Protein AF-A0A2X4U149-F1 (afdb_monomer)

Structure (mmCIF, N/CA/C/O backbone):
data_AF-A0A2X4U149-F1
#
_entry.id   AF-A0A2X4U149-F1
#
loop_
_atom_site.group_PDB
_atom_site.id
_atom_site.type_symbol
_atom_site.label_atom_id
_atom_site.label_alt_id
_atom_site.label_comp_id
_atom_site.label_asym_id
_atom_site.label_entity_id
_atom_site.label_seq_id
_atom_site.pdbx_PDB_ins_code
_atom_site.Cartn_x
_atom_site.Cartn_y
_atom_site.Cartn_z
_atom_site.occupancy
_atom_site.B_iso_or_equiv
_atom_site.auth_seq_id
_atom_site.auth_comp_id
_atom_site.auth_asym_id
_atom_site.auth_atom_id
_atom_site.pdbx_PDB_model_num
ATOM 1 N N . MET A 1 1 ? -0.225 -7.649 5.749 1.00 94.75 1 MET A N 1
ATOM 2 C CA . MET A 1 1 ? 0.984 -8.148 5.053 1.00 94.75 1 MET A CA 1
ATOM 3 C C . MET A 1 1 ? 2.115 -7.184 5.350 1.00 94.75 1 MET A C 1
ATOM 5 O O . MET A 1 1 ? 1.836 -5.997 5.437 1.00 94.75 1 MET A O 1
ATOM 9 N N . ASN A 1 2 ? 3.348 -7.660 5.519 1.00 96.44 2 ASN A N 1
ATOM 10 C CA . ASN A 1 2 ? 4.493 -6.790 5.792 1.00 96.44 2 ASN A CA 1
ATOM 11 C C . ASN A 1 2 ? 5.332 -6.584 4.528 1.00 96.44 2 ASN A C 1
ATOM 13 O O . ASN A 1 2 ? 5.435 -7.497 3.704 1.00 96.44 2 ASN A O 1
ATOM 17 N N . SER A 1 3 ? 5.934 -5.407 4.391 1.00 96.12 3 SER A N 1
ATOM 18 C CA . SER A 1 3 ? 6.828 -5.066 3.282 1.00 96.12 3 SER A CA 1
ATOM 19 C C . SER A 1 3 ? 7.906 -4.094 3.739 1.00 96.12 3 SER A C 1
ATOM 21 O O . SER A 1 3 ? 7.671 -3.332 4.669 1.00 96.12 3 SER A O 1
ATOM 23 N N . LEU A 1 4 ? 9.045 -4.070 3.051 1.00 97.06 4 LEU A N 1
ATOM 24 C CA . LEU A 1 4 ? 9.913 -2.892 3.009 1.00 97.06 4 LEU A CA 1
ATOM 25 C C . LEU A 1 4 ? 9.647 -2.184 1.678 1.00 97.06 4 LEU A C 1
ATOM 27 O O . LEU A 1 4 ? 10.059 -2.688 0.635 1.00 97.06 4 LEU A O 1
ATOM 31 N N . LEU A 1 5 ? 8.873 -1.099 1.685 1.00 97.25 5 LEU A N 1
ATOM 32 C CA . LEU A 1 5 ? 8.400 -0.474 0.447 1.00 97.25 5 LEU A CA 1
ATOM 33 C C . LEU A 1 5 ? 9.484 0.370 -0.248 1.00 97.25 5 LEU A C 1
ATOM 35 O O . LEU A 1 5 ? 10.091 1.271 0.334 1.00 97.25 5 LEU A O 1
ATOM 39 N N . GLY A 1 6 ? 9.678 0.088 -1.532 1.00 96.19 6 GLY A N 1
ATOM 40 C CA . GLY A 1 6 ? 10.643 0.688 -2.448 1.00 96.19 6 GLY A CA 1
ATOM 41 C C . GLY A 1 6 ? 10.191 0.496 -3.902 1.00 96.19 6 GLY A C 1
ATOM 42 O O . GLY A 1 6 ? 9.026 0.713 -4.224 1.00 96.19 6 GLY A O 1
ATOM 43 N N . ALA A 1 7 ? 11.100 0.087 -4.790 1.00 96.69 7 ALA A N 1
ATOM 44 C CA . ALA A 1 7 ? 10.786 -0.156 -6.202 1.00 96.69 7 ALA A CA 1
ATOM 45 C C . ALA A 1 7 ? 10.142 -1.544 -6.407 1.00 96.69 7 ALA A C 1
ATOM 47 O O . ALA A 1 7 ? 9.739 -2.203 -5.449 1.00 96.69 7 ALA A O 1
ATOM 48 N N . ASP A 1 8 ? 10.027 -2.004 -7.653 1.00 97.06 8 ASP A N 1
ATOM 49 C CA . ASP A 1 8 ? 9.344 -3.257 -8.025 1.00 97.06 8 ASP A CA 1
ATOM 50 C C . ASP A 1 8 ? 9.890 -4.515 -7.314 1.00 97.06 8 ASP A C 1
ATOM 52 O O . ASP A 1 8 ? 9.161 -5.491 -7.128 1.00 97.06 8 ASP A O 1
ATOM 56 N N . ASP A 1 9 ? 11.153 -4.482 -6.881 1.00 96.12 9 ASP A N 1
ATOM 57 C CA . ASP A 1 9 ? 11.876 -5.549 -6.180 1.00 96.12 9 ASP A CA 1
ATOM 58 C C . ASP A 1 9 ? 11.703 -5.533 -4.649 1.00 96.12 9 ASP A C 1
ATOM 60 O O . ASP A 1 9 ? 12.345 -6.314 -3.942 1.00 96.12 9 ASP A O 1
ATOM 64 N N . SER A 1 10 ? 10.815 -4.678 -4.131 1.00 97.12 10 SER A N 1
ATOM 65 C CA . SER A 1 10 ? 10.524 -4.568 -2.699 1.00 97.12 10 SER A CA 1
ATOM 66 C C . SER A 1 10 ? 10.245 -5.936 -2.059 1.00 97.12 10 SER A C 1
ATOM 68 O O . SER A 1 10 ? 9.342 -6.659 -2.505 1.00 97.12 10 SER A O 1
ATOM 70 N N . PRO A 1 11 ? 10.945 -6.302 -0.969 1.00 96.75 11 PRO A N 1
ATOM 71 C CA . PRO A 1 11 ? 10.645 -7.526 -0.251 1.00 96.75 11 PRO A CA 1
ATOM 72 C C . PRO A 1 11 ? 9.299 -7.373 0.465 1.00 96.75 11 PRO A C 1
ATOM 74 O O . PRO A 1 11 ? 9.125 -6.512 1.330 1.00 96.75 11 PRO A O 1
ATOM 77 N N . VAL A 1 12 ? 8.347 -8.235 0.102 1.00 96.44 12 VAL A N 1
ATOM 78 C CA . VAL A 1 12 ? 6.959 -8.187 0.575 1.00 96.44 12 VAL A CA 1
ATOM 79 C C . VAL A 1 12 ? 6.418 -9.583 0.870 1.00 96.44 12 VAL A C 1
ATOM 81 O O . VAL A 1 12 ? 6.757 -10.561 0.197 1.00 96.44 12 VAL A O 1
ATOM 84 N N . ASN A 1 13 ? 5.528 -9.699 1.856 1.00 97.44 13 ASN A N 1
ATOM 85 C CA . ASN A 1 13 ? 4.709 -10.898 1.991 1.00 97.44 13 ASN A CA 1
ATOM 86 C C . ASN A 1 13 ? 3.717 -10.996 0.829 1.00 97.44 13 ASN A C 1
ATOM 88 O O . ASN A 1 13 ? 2.969 -10.060 0.558 1.00 97.44 13 ASN A O 1
ATOM 92 N N . LYS A 1 14 ? 3.660 -12.167 0.198 1.00 95.94 14 LYS A N 1
ATOM 93 C CA . LYS A 1 14 ? 2.801 -12.428 -0.955 1.00 95.94 14 LYS A CA 1
ATOM 94 C C . LYS A 1 14 ? 1.717 -13.440 -0.605 1.00 95.94 14 LYS A C 1
ATOM 96 O O . LYS A 1 14 ? 2.005 -14.460 0.019 1.00 95.94 14 LYS A O 1
ATOM 101 N N . LEU A 1 15 ? 0.488 -13.184 -1.045 1.00 96.69 15 LEU A N 1
ATOM 102 C CA . LEU A 1 15 ? -0.564 -14.198 -1.099 1.00 96.69 15 LEU A CA 1
ATOM 103 C C . LEU A 1 15 ? -0.498 -14.904 -2.453 1.00 96.69 15 LEU A C 1
ATOM 105 O O . LEU A 1 15 ? -0.566 -14.251 -3.490 1.00 96.69 15 LEU A O 1
ATOM 109 N N . ILE A 1 16 ? -0.391 -16.229 -2.446 1.00 97.12 16 ILE A N 1
ATOM 110 C CA . ILE A 1 16 ? -0.393 -17.042 -3.665 1.00 97.12 16 ILE A CA 1
ATOM 111 C C . ILE A 1 16 ? -1.696 -17.836 -3.699 1.00 97.12 16 ILE A C 1
ATOM 113 O O . ILE A 1 16 ? -1.972 -18.624 -2.796 1.00 97.12 16 ILE A O 1
ATOM 117 N N . VAL A 1 17 ? -2.488 -17.628 -4.745 1.00 96.50 17 VAL A N 1
ATOM 118 C CA . VAL A 1 17 ? -3.721 -18.360 -5.027 1.00 96.50 17 VAL A CA 1
ATOM 119 C C . VAL A 1 17 ? -3.458 -19.254 -6.228 1.00 96.50 17 VAL A C 1
ATOM 121 O O . VAL A 1 17 ? -3.260 -18.770 -7.336 1.00 96.50 17 VAL A O 1
ATOM 124 N N . THR A 1 18 ? -3.436 -20.568 -6.027 1.00 96.81 18 THR A N 1
ATOM 125 C CA . THR A 1 18 ? -3.123 -21.529 -7.099 1.00 96.81 18 THR A CA 1
ATOM 126 C C . THR A 1 18 ? -4.288 -21.784 -8.060 1.00 96.81 18 THR A C 1
ATOM 128 O O . THR A 1 18 ? -4.065 -22.333 -9.133 1.00 96.81 18 THR A O 1
ATOM 131 N N . GLY A 1 19 ? -5.509 -21.382 -7.696 1.00 95.00 19 GLY A N 1
ATOM 132 C CA . GLY A 1 19 ? -6.720 -21.535 -8.507 1.00 95.00 19 GLY A CA 1
ATOM 133 C C . GLY A 1 19 ? -7.450 -20.214 -8.749 1.00 95.00 19 GLY A C 1
ATOM 134 O O . GLY A 1 19 ? -6.842 -19.142 -8.768 1.00 95.00 19 GLY A O 1
ATOM 135 N N . ASP A 1 20 ? -8.764 -20.303 -8.932 1.00 96.56 20 ASP A N 1
ATOM 136 C CA . ASP A 1 20 ? -9.611 -19.145 -9.206 1.00 96.56 20 ASP A CA 1
ATOM 137 C C . ASP A 1 20 ? -9.932 -18.342 -7.935 1.00 96.56 20 ASP A C 1
ATOM 139 O O . ASP A 1 20 ? -10.178 -18.902 -6.862 1.00 96.56 20 ASP A O 1
ATOM 143 N N . VAL A 1 21 ? -10.002 -17.015 -8.065 1.00 96.31 21 VAL A N 1
ATOM 144 C CA . VAL A 1 21 ? -10.528 -16.125 -7.021 1.00 96.31 21 VAL A CA 1
ATOM 145 C C . VAL A 1 21 ? -11.992 -15.837 -7.326 1.00 96.31 21 VAL A C 1
ATOM 147 O O . VAL A 1 21 ? -12.314 -15.158 -8.302 1.00 96.31 21 VAL A O 1
ATOM 150 N N . GLN A 1 22 ? -12.876 -16.328 -6.462 1.00 97.00 22 GLN A N 1
ATOM 151 C CA . GLN A 1 22 ? -14.319 -16.125 -6.577 1.00 97.00 22 GLN A CA 1
ATOM 152 C C . GLN A 1 22 ? -14.723 -14.665 -6.335 1.00 97.00 22 GLN A C 1
ATOM 154 O O . GLN A 1 22 ? -13.960 -13.872 -5.781 1.00 97.00 22 GLN A O 1
ATOM 159 N N . GLN A 1 23 ? -15.937 -14.303 -6.754 1.00 95.50 23 GLN A N 1
ATOM 160 C CA . GLN A 1 23 ? -16.490 -12.968 -6.522 1.00 95.50 23 GLN A CA 1
ATOM 161 C C . GLN A 1 23 ? -16.525 -12.628 -5.025 1.00 95.50 23 GLN A C 1
ATOM 163 O O . GLN A 1 23 ? -16.871 -13.456 -4.187 1.00 95.50 23 GLN A O 1
ATOM 168 N N . GLY A 1 24 ? -16.170 -11.387 -4.698 1.00 95.19 24 GLY A N 1
ATOM 169 C CA . GLY A 1 24 ? -16.058 -10.912 -3.322 1.00 95.19 24 GLY A CA 1
ATOM 170 C C . GLY A 1 24 ? -14.992 -9.832 -3.184 1.00 95.19 24 GLY A C 1
ATOM 171 O O . GLY A 1 24 ? -14.232 -9.574 -4.121 1.00 95.19 24 GLY A O 1
ATOM 172 N N . ALA A 1 25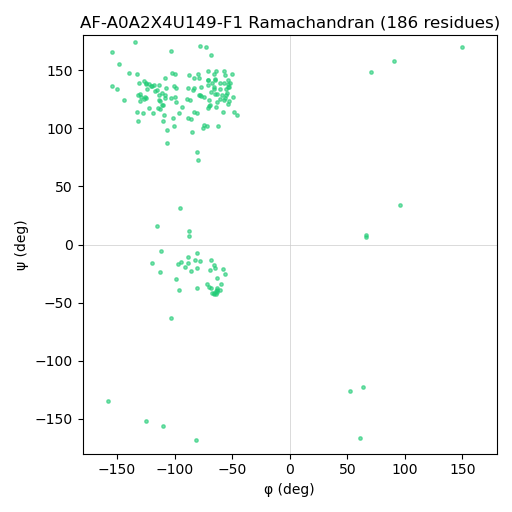 ? -14.954 -9.186 -2.020 1.00 94.94 25 ALA A N 1
ATOM 173 C CA . ALA A 1 25 ? -13.927 -8.212 -1.673 1.00 94.94 25 ALA A CA 1
ATOM 174 C C . ALA A 1 25 ? -13.061 -8.750 -0.531 1.00 94.94 25 ALA A C 1
ATOM 176 O O . ALA A 1 25 ? -13.577 -9.159 0.508 1.00 94.94 25 ALA A O 1
ATOM 177 N N . THR A 1 26 ? -11.746 -8.724 -0.717 1.00 96.50 26 THR A N 1
ATOM 178 C CA . THR A 1 26 ? -10.772 -9.060 0.320 1.00 96.50 26 THR A CA 1
ATOM 179 C C . THR A 1 26 ? -9.991 -7.814 0.693 1.00 96.50 26 THR A C 1
ATOM 181 O O . THR A 1 26 ? -9.384 -7.165 -0.160 1.00 96.50 26 THR A O 1
ATOM 184 N N . ASN A 1 27 ? -10.001 -7.485 1.978 1.00 97.50 27 ASN A N 1
ATOM 185 C CA . ASN A 1 27 ? -9.270 -6.345 2.502 1.00 97.50 27 ASN A CA 1
ATOM 186 C C . ASN A 1 27 ? -7.777 -6.671 2.612 1.00 97.50 27 ASN A C 1
ATOM 188 O O . ASN A 1 27 ? -7.391 -7.742 3.080 1.00 97.50 27 ASN A O 1
ATOM 192 N N . VAL A 1 28 ? -6.942 -5.731 2.184 1.00 96.62 28 VAL A N 1
ATOM 193 C CA . VAL A 1 28 ? -5.487 -5.816 2.212 1.00 96.62 28 VAL A CA 1
ATOM 194 C C . VAL A 1 28 ? -4.962 -4.646 3.027 1.00 96.62 28 VAL A C 1
ATOM 196 O O . VAL A 1 28 ? -5.115 -3.486 2.654 1.00 96.62 28 VAL A O 1
ATOM 199 N N . SER A 1 29 ? -4.303 -4.966 4.132 1.00 96.44 29 SER A N 1
ATOM 200 C CA . SER A 1 29 ? -3.523 -4.007 4.908 1.00 96.44 29 SER A CA 1
ATOM 201 C C . SER A 1 29 ? -2.037 -4.297 4.708 1.00 96.44 29 SER A C 1
ATOM 203 O O . SER A 1 29 ? -1.613 -5.463 4.748 1.00 96.44 29 SER A O 1
ATOM 205 N N . ILE A 1 30 ? -1.263 -3.241 4.468 1.00 96.81 30 ILE A N 1
ATOM 206 C CA . ILE A 1 30 ? 0.189 -3.287 4.312 1.00 96.81 30 ILE A CA 1
ATOM 207 C C . ILE A 1 30 ? 0.809 -2.561 5.497 1.00 96.81 30 ILE A C 1
ATOM 209 O O . ILE A 1 30 ? 0.508 -1.399 5.744 1.00 96.81 30 ILE A O 1
ATOM 213 N N . ASN A 1 31 ? 1.676 -3.268 6.210 1.00 96.44 31 ASN A N 1
ATOM 214 C CA . ASN A 1 31 ? 2.515 -2.716 7.256 1.00 96.44 31 ASN A CA 1
ATOM 215 C C . ASN A 1 31 ? 3.918 -2.513 6.678 1.00 96.44 31 ASN A C 1
ATOM 217 O O . ASN A 1 31 ? 4.613 -3.490 6.379 1.00 96.44 31 ASN A O 1
ATOM 221 N N . ASP A 1 32 ? 4.296 -1.255 6.472 1.00 95.75 32 ASP A N 1
ATOM 222 C CA . ASP A 1 32 ? 5.633 -0.903 6.007 1.00 95.75 32 ASP A CA 1
ATOM 223 C C . ASP A 1 32 ? 6.639 -0.968 7.165 1.00 95.75 32 ASP A C 1
ATOM 225 O O . ASP A 1 32 ? 6.423 -0.402 8.235 1.00 95.75 32 ASP A O 1
ATOM 229 N N . LEU A 1 33 ? 7.744 -1.680 6.955 1.00 95.88 33 LEU A N 1
ATOM 230 C CA . LEU A 1 33 ? 8.786 -1.928 7.953 1.00 95.88 33 LEU A CA 1
ATOM 231 C C . LEU A 1 33 ? 9.944 -0.919 7.849 1.00 95.88 33 LEU A C 1
ATOM 233 O O . LEU A 1 33 ? 11.088 -1.264 8.143 1.00 95.88 33 LEU A O 1
ATOM 237 N N . GLY A 1 34 ? 9.653 0.316 7.426 1.00 93.00 34 GLY A N 1
ATOM 238 C CA . GLY A 1 34 ? 10.638 1.391 7.276 1.00 93.00 34 GLY A CA 1
ATOM 239 C C . GLY A 1 34 ? 11.178 1.544 5.854 1.00 93.00 34 GLY A C 1
ATOM 240 O O . GLY A 1 34 ? 12.353 1.860 5.675 1.00 93.00 34 GLY A O 1
ATOM 241 N N . GLY A 1 35 ? 10.347 1.297 4.843 1.00 94.44 35 GLY A N 1
ATOM 242 C CA . GLY A 1 35 ? 10.702 1.513 3.450 1.00 94.44 35 GLY A CA 1
ATOM 243 C C . GLY A 1 35 ? 10.942 2.992 3.150 1.00 94.44 35 GLY A C 1
ATOM 244 O O . GLY A 1 35 ? 10.248 3.880 3.647 1.00 94.44 35 GLY A O 1
ATOM 245 N N . HIS A 1 36 ? 11.926 3.284 2.303 1.00 94.38 36 HIS A N 1
ATOM 246 C CA . HIS A 1 36 ? 12.195 4.659 1.864 1.00 94.38 36 HIS A CA 1
ATOM 247 C C . HIS A 1 36 ? 11.288 5.110 0.716 1.00 94.38 36 HIS A C 1
ATOM 249 O O . HIS A 1 36 ? 11.212 6.302 0.423 1.00 94.38 36 HIS A O 1
ATOM 255 N N . GLY A 1 37 ? 10.594 4.163 0.084 1.00 95.19 37 GLY A N 1
ATOM 256 C CA . GLY A 1 37 ? 9.802 4.378 -1.111 1.00 95.19 37 GLY A CA 1
ATOM 257 C C . GLY A 1 37 ? 10.642 4.645 -2.361 1.00 95.19 37 GLY A C 1
ATOM 258 O O . GLY A 1 37 ? 11.727 5.220 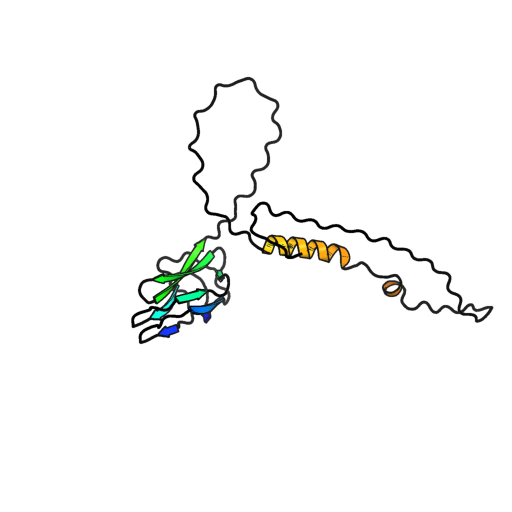-2.306 1.00 95.19 37 GLY A O 1
ATOM 259 N N . ALA A 1 38 ? 10.135 4.220 -3.513 1.00 96.12 38 ALA A N 1
ATOM 260 C CA . ALA A 1 38 ? 10.696 4.558 -4.812 1.00 96.12 38 ALA A CA 1
ATOM 261 C C . ALA A 1 38 ? 9.600 4.492 -5.879 1.00 96.12 38 ALA A C 1
ATOM 263 O O . ALA A 1 38 ? 8.537 3.916 -5.654 1.00 96.12 38 ALA A O 1
ATOM 264 N N . GLN A 1 39 ? 9.879 5.060 -7.051 1.00 96.31 39 GLN A N 1
ATOM 265 C CA . GLN A 1 39 ? 8.987 4.929 -8.192 1.00 96.31 39 GLN A CA 1
ATOM 266 C C . GLN A 1 39 ? 9.006 3.480 -8.707 1.00 96.31 39 GLN A C 1
ATOM 268 O O . GLN A 1 39 ? 10.042 2.972 -9.133 1.00 96.31 39 GLN A O 1
ATOM 273 N N . THR A 1 40 ? 7.850 2.831 -8.706 1.00 96.19 40 THR A N 1
ATOM 274 C CA . THR A 1 40 ? 7.602 1.536 -9.336 1.00 96.19 40 THR A CA 1
ATOM 275 C C . THR A 1 40 ? 7.380 1.691 -10.838 1.00 96.19 40 THR A C 1
ATOM 277 O O . THR A 1 40 ? 6.752 2.668 -11.266 1.00 96.19 40 THR A O 1
ATOM 280 N N . ILE A 1 41 ? 7.805 0.698 -11.619 1.00 94.88 41 ILE A N 1
ATOM 281 C CA . ILE A 1 41 ? 7.553 0.605 -13.063 1.00 94.88 41 ILE A CA 1
ATOM 282 C C . ILE A 1 41 ? 6.444 -0.428 -13.297 1.00 94.88 41 ILE A C 1
ATOM 284 O O . ILE A 1 41 ? 5.333 -0.098 -13.721 1.00 94.88 41 ILE A O 1
ATOM 288 N N . GLU A 1 42 ? 6.706 -1.685 -12.948 1.00 94.06 42 GLU A N 1
ATOM 289 C CA . GLU A 1 42 ? 5.736 -2.776 -12.996 1.00 94.06 42 GLU A CA 1
ATOM 290 C C . GLU 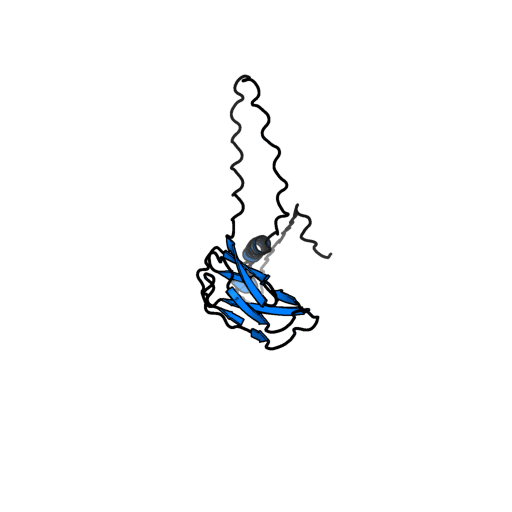A 1 42 ? 4.883 -2.863 -11.728 1.00 94.06 42 GLU A C 1
ATOM 292 O O . GLU A 1 42 ? 3.753 -3.356 -11.780 1.00 94.06 42 GLU A O 1
ATOM 297 N N . GLY A 1 43 ? 5.357 -2.328 -10.607 1.00 97.00 43 GLY A N 1
ATOM 298 C CA . GLY A 1 43 ? 4.712 -2.460 -9.308 1.00 97.00 43 GLY A CA 1
ATOM 299 C C . GLY A 1 43 ? 5.189 -3.683 -8.531 1.00 97.00 43 GLY A C 1
ATOM 300 O O . GLY A 1 43 ? 5.637 -4.687 -9.080 1.00 97.00 43 GLY A O 1
ATOM 301 N N . VAL A 1 44 ? 5.018 -3.620 -7.217 1.00 98.00 44 VAL A N 1
ATOM 302 C CA . VAL A 1 44 ? 5.382 -4.688 -6.285 1.00 98.00 44 VAL A CA 1
ATOM 303 C C . VAL A 1 44 ? 4.257 -5.722 -6.244 1.00 98.00 44 VAL A C 1
ATOM 305 O O . VAL A 1 44 ? 3.153 -5.423 -5.787 1.00 98.00 44 VAL A O 1
ATOM 308 N N . LYS A 1 45 ? 4.498 -6.953 -6.711 1.00 97.88 45 LYS A N 1
ATOM 309 C CA . LYS A 1 45 ? 3.471 -8.015 -6.725 1.00 97.88 45 LYS A CA 1
ATOM 310 C C . LYS A 1 45 ? 3.168 -8.525 -5.309 1.00 97.88 45 LYS A C 1
ATOM 312 O O . LYS A 1 45 ? 4.016 -9.186 -4.708 1.00 97.88 45 LYS A O 1
ATOM 317 N N . ILE A 1 46 ? 1.930 -8.351 -4.839 1.00 97.81 46 ILE A N 1
ATOM 318 C CA . ILE A 1 46 ? 1.502 -8.786 -3.493 1.00 97.81 46 ILE A CA 1
ATOM 319 C C . ILE A 1 46 ? 0.472 -9.923 -3.488 1.00 97.81 46 ILE A C 1
ATOM 321 O O . ILE A 1 46 ? 0.401 -10.681 -2.521 1.00 97.81 46 ILE A O 1
ATOM 325 N N . VAL A 1 47 ? -0.295 -10.090 -4.568 1.00 97.94 47 VAL A N 1
ATOM 326 C CA . VAL A 1 47 ? -1.171 -11.255 -4.760 1.00 97.94 47 VAL A CA 1
ATOM 327 C C . VAL A 1 47 ? -0.857 -11.876 -6.107 1.00 97.94 47 VAL A C 1
ATOM 329 O O . VAL A 1 47 ? -0.919 -11.185 -7.123 1.00 97.94 47 VAL A O 1
ATOM 332 N N . ASP A 1 48 ? -0.544 -13.167 -6.117 1.00 97.56 48 ASP A N 1
ATOM 333 C CA . ASP A 1 48 ? -0.333 -13.941 -7.336 1.00 97.56 48 ASP A CA 1
ATOM 334 C C . ASP A 1 48 ? -1.473 -14.931 -7.532 1.00 97.56 48 ASP A C 1
ATOM 336 O O . ASP A 1 48 ? -1.703 -15.774 -6.667 1.00 97.56 48 ASP A O 1
ATOM 340 N N . VAL A 1 49 ? -2.194 -14.819 -8.644 1.00 97.94 49 VAL A N 1
ATOM 341 C CA . VAL A 1 49 ? -3.340 -15.678 -8.950 1.00 97.94 49 VAL A CA 1
ATOM 342 C C . VAL A 1 49 ? -3.010 -16.535 -10.165 1.00 97.94 49 VAL A C 1
ATOM 344 O O . VAL A 1 49 ? -2.776 -16.014 -11.252 1.00 97.94 49 VAL A O 1
ATOM 347 N N . GLY A 1 50 ? -2.991 -17.853 -9.964 1.00 95.56 50 GLY A N 1
ATOM 348 C CA . GLY A 1 50 ? -2.742 -18.848 -11.007 1.00 95.56 50 GLY A CA 1
ATOM 349 C C . GLY A 1 50 ? -3.963 -19.158 -11.879 1.00 95.56 50 GLY A C 1
ATOM 350 O O . GLY A 1 50 ? -3.792 -19.659 -12.986 1.00 95.56 50 GLY A O 1
ATOM 351 N N . GLY A 1 51 ? -5.175 -18.858 -11.399 1.00 94.81 51 GLY A N 1
ATOM 352 C CA . GLY A 1 51 ? -6.435 -19.018 -12.132 1.00 94.81 51 GLY A CA 1
ATOM 353 C C . GLY A 1 51 ? -7.096 -17.695 -12.533 1.00 94.81 51 GLY A C 1
ATOM 354 O O . GLY A 1 51 ? -6.461 -16.646 -12.645 1.00 94.81 51 GLY A O 1
ATOM 355 N N . THR A 1 52 ? -8.408 -17.735 -12.745 1.00 96.44 52 THR A N 1
ATOM 356 C CA . THR A 1 52 ? -9.223 -16.560 -13.069 1.00 96.44 52 THR A CA 1
ATOM 357 C C . THR A 1 52 ? -9.630 -15.819 -11.801 1.00 96.44 52 THR A C 1
ATOM 359 O O . THR A 1 52 ? -10.099 -16.404 -10.830 1.00 96.44 52 THR A O 1
ATOM 362 N N . 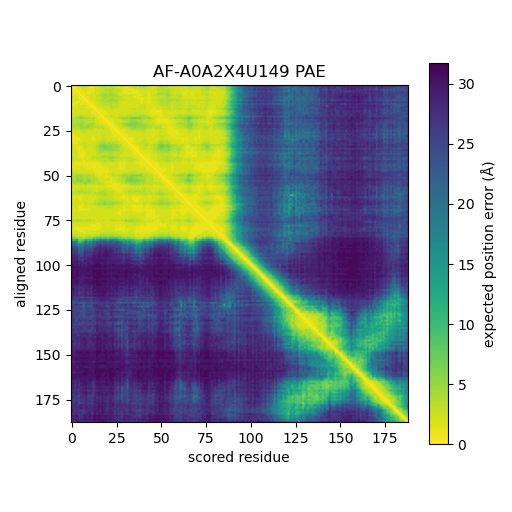SER A 1 53 ? -9.474 -14.499 -11.801 1.00 95.81 53 SER A N 1
ATOM 363 C CA . SER A 1 53 ? -9.778 -13.626 -10.675 1.00 95.81 53 SER A CA 1
ATOM 364 C C . SER A 1 53 ? -11.051 -12.826 -10.941 1.00 95.81 53 SER A C 1
ATOM 366 O O . SER A 1 53 ? -11.012 -11.792 -11.613 1.00 95.81 53 SER A O 1
ATOM 368 N N . TRP A 1 54 ? -12.183 -13.285 -10.407 1.00 94.19 54 TRP A N 1
ATOM 369 C CA . TRP A 1 54 ? -13.455 -12.545 -10.399 1.00 94.19 54 TRP A CA 1
ATOM 370 C C . TRP A 1 54 ? -13.634 -11.686 -9.142 1.00 94.19 54 TRP A C 1
ATOM 372 O O . TRP A 1 54 ? -14.442 -10.757 -9.138 1.00 94.19 54 TRP A O 1
ATOM 382 N N . GLY A 1 55 ? -12.883 -11.982 -8.081 1.00 92.88 55 GLY A N 1
ATOM 383 C CA . GLY A 1 55 ? -12.845 -11.184 -6.858 1.00 92.88 55 GLY A CA 1
ATOM 384 C C . GLY A 1 55 ? -12.003 -9.912 -6.969 1.00 92.88 55 GLY A C 1
ATOM 385 O O . GLY A 1 55 ? -11.269 -9.678 -7.937 1.00 92.88 55 GLY A O 1
ATOM 386 N N . ARG A 1 56 ? -12.103 -9.078 -5.932 1.00 94.69 56 ARG A N 1
ATOM 387 C CA . ARG A 1 56 ? -11.374 -7.817 -5.794 1.00 94.69 56 ARG A CA 1
ATOM 388 C C . ARG A 1 56 ? -10.586 -7.780 -4.493 1.00 94.69 56 ARG A C 1
ATOM 390 O O . ARG A 1 56 ? -11.116 -8.111 -3.438 1.00 94.69 56 ARG A O 1
ATOM 397 N N . PHE A 1 57 ? -9.357 -7.284 -4.560 1.00 96.88 57 PHE A N 1
ATOM 398 C CA . PHE A 1 57 ? -8.586 -6.926 -3.376 1.00 96.88 57 PHE A CA 1
ATOM 399 C C . PHE A 1 57 ? -8.652 -5.412 -3.175 1.00 96.88 57 PHE A C 1
ATOM 401 O O . PHE A 1 57 ? -8.588 -4.646 -4.136 1.00 96.88 57 PHE A O 1
ATOM 408 N N . VAL A 1 58 ? -8.857 -4.981 -1.934 1.00 96.12 58 VAL A N 1
ATOM 409 C CA . VAL A 1 58 ? -9.118 -3.580 -1.585 1.00 96.12 58 VAL A CA 1
ATOM 410 C C . VAL A 1 58 ? -8.170 -3.175 -0.476 1.00 96.12 58 VAL A C 1
ATOM 412 O O . VAL A 1 58 ? -8.122 -3.847 0.551 1.00 96.12 58 VAL A O 1
ATOM 415 N N . LYS A 1 59 ? -7.422 -2.085 -0.659 1.00 94.88 59 LYS A N 1
ATOM 416 C CA . LYS A 1 59 ? -6.599 -1.557 0.430 1.00 94.88 59 LYS A CA 1
ATOM 417 C C . LYS A 1 59 ? -7.494 -1.044 1.559 1.00 94.88 59 LYS A C 1
ATOM 419 O O . LYS A 1 59 ? -8.509 -0.406 1.289 1.00 94.88 59 LYS A O 1
ATOM 424 N N . THR A 1 60 ? -7.147 -1.366 2.800 1.00 94.25 60 THR A N 1
ATOM 425 C CA . THR A 1 60 ? -7.916 -0.929 3.977 1.00 94.25 60 THR A CA 1
ATOM 426 C C . THR A 1 60 ? -7.575 0.502 4.368 1.00 94.25 60 THR A C 1
ATOM 428 O O . THR A 1 60 ? -8.474 1.263 4.698 1.00 94.25 60 THR A O 1
ATOM 431 N N . ASP A 1 61 ? -6.301 0.870 4.235 1.00 92.50 61 ASP A N 1
ATOM 432 C CA . ASP A 1 61 ? -5.767 2.174 4.612 1.00 92.50 61 ASP A CA 1
ATOM 433 C C . ASP A 1 61 ? -4.847 2.731 3.516 1.00 92.50 61 ASP A C 1
ATOM 435 O O . ASP A 1 61 ? -4.552 2.073 2.510 1.00 92.50 61 ASP A O 1
ATOM 439 N N . ARG A 1 62 ? -4.394 3.972 3.713 1.00 93.31 62 ARG A N 1
ATOM 440 C CA . ARG A 1 62 ? -3.363 4.603 2.886 1.00 93.31 62 ARG A CA 1
ATOM 441 C C . ARG A 1 62 ? -2.022 3.890 3.094 1.00 93.31 62 ARG A C 1
ATOM 443 O O . ARG A 1 62 ? -1.673 3.562 4.223 1.00 93.31 62 ARG A O 1
ATOM 450 N N . ILE A 1 63 ? -1.265 3.679 2.020 1.00 95.12 63 ILE A N 1
ATOM 451 C CA . ILE A 1 63 ? 0.018 2.968 2.054 1.00 95.12 63 ILE A CA 1
ATOM 452 C C . ILE A 1 63 ? 1.086 3.953 1.589 1.00 95.12 63 ILE A C 1
ATOM 454 O O . ILE A 1 63 ? 1.070 4.370 0.438 1.00 95.12 63 ILE A O 1
ATOM 458 N N . VAL A 1 64 ? 1.992 4.356 2.475 1.00 94.81 64 VAL A N 1
ATOM 459 C CA . VAL A 1 64 ? 2.979 5.410 2.196 1.00 94.81 64 VAL A CA 1
ATOM 460 C C . VAL A 1 64 ? 4.365 4.932 2.591 1.00 94.81 64 VAL A C 1
ATOM 462 O O . VAL A 1 64 ? 4.523 4.331 3.650 1.00 94.81 64 VAL A O 1
ATOM 465 N N . ALA A 1 65 ? 5.356 5.250 1.762 1.00 94.81 65 ALA A N 1
ATOM 466 C CA . ALA A 1 65 ? 6.767 5.123 2.105 1.00 94.81 65 ALA A CA 1
ATOM 467 C C . ALA A 1 65 ? 7.552 6.278 1.473 1.00 94.81 65 ALA A C 1
ATOM 469 O O . ALA A 1 65 ? 7.464 6.521 0.266 1.00 94.81 65 ALA A O 1
ATOM 470 N N . GLY A 1 66 ? 8.281 7.023 2.305 1.00 93.44 66 GLY A N 1
ATOM 471 C CA . GLY A 1 66 ? 8.966 8.253 1.905 1.00 93.44 66 GLY A CA 1
ATOM 472 C C . GLY A 1 66 ? 8.046 9.251 1.197 1.00 93.44 66 GLY A C 1
ATOM 473 O O . GLY A 1 66 ? 7.001 9.635 1.720 1.00 93.44 66 GLY A O 1
ATOM 474 N N . ALA A 1 67 ? 8.448 9.676 -0.002 1.00 91.44 67 ALA A N 1
ATOM 475 C CA . ALA A 1 67 ? 7.708 10.628 -0.832 1.00 91.44 67 ALA A CA 1
ATOM 476 C C . ALA A 1 67 ? 6.660 9.971 -1.751 1.00 91.44 67 ALA A C 1
ATOM 478 O O . ALA A 1 67 ? 6.162 10.629 -2.663 1.00 91.44 67 ALA A O 1
ATOM 479 N N . TYR A 1 68 ? 6.340 8.688 -1.557 1.00 95.25 68 TYR A N 1
ATOM 480 C CA . TYR A 1 68 ? 5.490 7.921 -2.465 1.00 95.25 68 TYR A CA 1
ATOM 481 C C . TYR A 1 68 ? 4.241 7.375 -1.769 1.00 95.25 68 TYR A C 1
ATOM 483 O O . TYR A 1 68 ? 4.309 6.830 -0.666 1.00 95.25 68 TYR A O 1
ATOM 491 N N . ASP A 1 69 ? 3.103 7.489 -2.453 1.00 95.88 69 ASP A N 1
ATOM 492 C CA . ASP A 1 69 ? 1.841 6.833 -2.104 1.00 95.88 69 ASP A CA 1
ATOM 493 C C . ASP A 1 69 ? 1.680 5.575 -2.959 1.00 95.88 69 ASP A C 1
ATOM 495 O O . ASP A 1 69 ? 1.922 5.620 -4.165 1.00 95.88 69 ASP A O 1
ATOM 499 N N . TYR A 1 70 ? 1.283 4.461 -2.352 1.00 96.56 70 TYR A N 1
ATOM 500 C CA . TYR A 1 70 ? 1.102 3.185 -3.032 1.00 96.56 70 TYR A CA 1
ATOM 501 C C . TYR A 1 70 ? -0.382 2.840 -3.147 1.00 96.56 70 TYR A C 1
ATOM 503 O O . TYR A 1 70 ? -1.140 2.785 -2.170 1.00 96.56 70 TYR A O 1
ATOM 511 N N . ASP A 1 71 ? -0.783 2.523 -4.372 1.00 97.38 71 ASP A N 1
ATOM 512 C CA . ASP A 1 71 ? -2.118 2.057 -4.710 1.00 97.38 71 ASP A CA 1
ATOM 513 C C . ASP A 1 71 ? -2.116 0.580 -5.072 1.00 97.38 71 ASP A C 1
ATOM 515 O O . ASP A 1 71 ? -1.197 0.073 -5.711 1.00 97.38 71 ASP A O 1
ATOM 519 N N . LEU A 1 72 ? -3.183 -0.111 -4.677 1.00 97.00 72 LEU A N 1
ATOM 520 C CA . LEU A 1 72 ? -3.391 -1.510 -5.010 1.00 97.00 72 LEU A CA 1
ATOM 521 C C . LEU A 1 72 ? -4.126 -1.622 -6.349 1.00 97.00 72 LEU A C 1
ATOM 523 O O . LEU A 1 72 ? -5.318 -1.326 -6.437 1.00 97.00 72 LEU A O 1
ATOM 527 N N . ILE A 1 73 ? -3.417 -2.073 -7.383 1.00 96.69 73 ILE A N 1
ATOM 528 C CA . ILE A 1 73 ? -3.914 -2.155 -8.759 1.00 96.69 73 ILE A CA 1
ATOM 529 C C . ILE A 1 73 ? -3.893 -3.604 -9.252 1.00 96.69 73 ILE A C 1
ATOM 531 O O . ILE A 1 73 ? -2.921 -4.341 -9.069 1.00 96.69 73 ILE A O 1
ATOM 535 N N . LYS A 1 74 ? -4.972 -4.016 -9.924 1.00 95.81 74 LYS A N 1
ATOM 536 C CA . LYS A 1 74 ? -5.046 -5.303 -10.621 1.00 95.81 74 LYS A CA 1
ATOM 537 C C . LYS A 1 74 ? -4.309 -5.220 -11.956 1.00 95.81 74 LYS A C 1
ATOM 539 O O . LYS A 1 74 ? -4.613 -4.350 -12.770 1.00 95.81 74 LYS A O 1
ATOM 544 N N . LYS A 1 75 ? -3.398 -6.158 -12.209 1.00 95.88 75 LYS A N 1
ATOM 545 C CA . LYS A 1 75 ? -2.728 -6.338 -13.505 1.00 95.88 75 LYS A CA 1
ATOM 546 C C . LYS A 1 75 ? -2.881 -7.797 -13.937 1.00 95.88 75 LYS A C 1
ATOM 548 O O . LYS A 1 75 ? -2.365 -8.708 -13.291 1.00 95.88 75 LYS A O 1
ATOM 553 N N . GLY A 1 76 ? -3.636 -8.029 -15.011 1.00 95.31 76 GLY A N 1
ATOM 554 C CA . GLY A 1 76 ? -4.050 -9.380 -15.398 1.00 95.31 76 GLY A CA 1
ATOM 555 C C . GLY A 1 76 ? -4.947 -10.014 -14.328 1.00 95.31 76 GLY A C 1
ATOM 556 O O . GLY A 1 76 ? -5.983 -9.448 -13.978 1.00 95.31 76 GLY A O 1
ATOM 557 N N . GLN A 1 77 ? -4.549 -11.175 -13.801 1.00 96.44 77 GLN A N 1
ATOM 558 C CA . GLN A 1 77 ? -5.255 -11.865 -12.707 1.00 96.44 77 GLN A CA 1
ATOM 559 C C . GLN A 1 77 ? -4.692 -11.531 -11.313 1.00 96.44 77 GLN A C 1
ATOM 561 O O . GLN A 1 77 ? -5.361 -11.763 -10.306 1.00 96.44 77 GLN A O 1
ATOM 566 N N . SER A 1 78 ? -3.499 -10.937 -11.264 1.00 97.50 78 SER A N 1
ATOM 567 C CA . SER A 1 78 ? -2.717 -10.684 -10.052 1.00 97.50 78 SER A CA 1
ATOM 568 C C . SER A 1 78 ? -2.805 -9.217 -9.611 1.00 97.50 78 SER A C 1
ATOM 570 O O . SER A 1 78 ? -3.277 -8.350 -10.353 1.00 97.50 78 SER A O 1
ATOM 572 N N . TRP A 1 79 ? -2.369 -8.928 -8.382 1.00 97.81 79 TRP A N 1
ATOM 573 C CA . TRP A 1 79 ? -2.476 -7.596 -7.778 1.00 97.81 79 TRP A CA 1
ATOM 574 C C . TRP A 1 79 ? -1.128 -7.067 -7.297 1.00 97.81 79 TRP A C 1
ATOM 576 O O . TRP A 1 79 ? -0.320 -7.796 -6.712 1.00 97.81 79 TRP A O 1
ATOM 586 N N . TYR A 1 80 ? -0.916 -5.778 -7.547 1.00 98.31 80 TYR A N 1
ATOM 587 C CA . TYR A 1 80 ? 0.360 -5.094 -7.399 1.00 98.31 80 TYR A CA 1
ATOM 588 C C . TYR A 1 80 ? 0.178 -3.782 -6.641 1.00 98.31 80 TYR A C 1
ATOM 590 O O . TYR A 1 80 ? -0.839 -3.110 -6.810 1.00 98.31 80 TYR A O 1
ATOM 598 N N . LEU A 1 81 ? 1.178 -3.400 -5.852 1.00 98.19 81 LEU A N 1
ATOM 599 C CA . LEU A 1 81 ? 1.306 -2.041 -5.339 1.00 98.19 81 LEU A CA 1
ATOM 600 C C . LEU A 1 81 ? 2.059 -1.192 -6.361 1.00 98.19 81 LEU A C 1
ATOM 602 O O . LEU A 1 81 ? 3.174 -1.538 -6.746 1.00 98.19 81 LEU A O 1
ATOM 606 N N . THR A 1 82 ? 1.465 -0.089 -6.796 1.00 98.06 82 THR A N 1
ATOM 607 C CA . THR A 1 82 ? 2.102 0.883 -7.693 1.00 98.06 82 THR A CA 1
ATOM 608 C C . THR A 1 82 ? 2.240 2.217 -6.987 1.00 98.06 82 THR A C 1
ATOM 610 O O . THR A 1 82 ? 1.266 2.704 -6.414 1.00 98.06 82 THR A O 1
ATOM 613 N N . SER A 1 83 ? 3.424 2.808 -7.051 1.00 96.56 83 SER A N 1
ATOM 614 C CA . SER A 1 83 ? 3.732 4.076 -6.409 1.00 96.56 83 SER A CA 1
ATOM 615 C C . SER A 1 83 ? 3.382 5.274 -7.292 1.00 96.56 83 SER A C 1
ATOM 617 O O . SER A 1 83 ? 3.652 5.265 -8.497 1.00 96.56 83 SER A O 1
ATOM 619 N N . ASN A 1 84 ? 2.949 6.356 -6.663 1.00 93.69 84 ASN A N 1
ATOM 620 C CA . ASN A 1 84 ? 2.894 7.688 -7.245 1.00 93.69 84 ASN A CA 1
ATOM 621 C C . ASN A 1 84 ? 3.627 8.667 -6.329 1.00 93.69 84 ASN A C 1
ATOM 623 O O . ASN A 1 84 ? 3.510 8.579 -5.105 1.00 93.69 84 ASN A O 1
ATOM 627 N N . LEU A 1 85 ? 4.370 9.607 -6.916 1.00 90.31 85 LEU A N 1
ATOM 628 C CA . LEU A 1 85 ? 5.007 10.668 -6.145 1.00 90.31 85 LEU A CA 1
ATOM 629 C C . LEU A 1 85 ? 3.925 11.524 -5.473 1.00 90.31 85 LEU A C 1
ATOM 631 O O . LEU A 1 85 ? 2.978 11.978 -6.121 1.00 90.31 85 LEU A O 1
ATOM 635 N N . ILE A 1 86 ? 4.073 11.748 -4.172 1.00 82.06 86 ILE A N 1
ATOM 636 C CA . ILE A 1 86 ? 3.221 12.653 -3.413 1.00 82.06 86 ILE A CA 1
ATOM 637 C C . ILE A 1 86 ? 3.603 14.061 -3.847 1.00 82.06 86 ILE A C 1
ATOM 639 O O . ILE A 1 86 ? 4.631 14.587 -3.425 1.00 82.06 86 ILE A O 1
ATOM 643 N N . ASN A 1 87 ? 2.791 14.665 -4.711 1.00 78.00 87 ASN A N 1
ATOM 644 C CA . ASN A 1 87 ? 2.999 16.050 -5.090 1.00 78.00 87 ASN A CA 1
ATOM 645 C C . ASN A 1 87 ? 2.420 16.937 -3.976 1.00 78.00 87 ASN A C 1
ATOM 647 O O . ASN A 1 87 ? 1.203 16.891 -3.761 1.00 78.00 87 ASN A O 1
ATOM 651 N N . PRO A 1 88 ? 3.240 17.696 -3.225 1.00 61.66 88 PRO A N 1
ATOM 652 C CA . PRO A 1 88 ? 2.697 18.715 -2.345 1.00 61.66 88 PRO A CA 1
ATOM 653 C C . PRO A 1 88 ? 1.938 19.717 -3.215 1.00 61.66 88 PRO A C 1
ATOM 655 O O . PRO A 1 88 ? 2.415 20.119 -4.277 1.00 61.66 88 PRO A O 1
ATOM 658 N N . GLU A 1 89 ? 0.731 20.078 -2.792 1.00 61.59 89 GLU A N 1
ATOM 659 C CA . GLU A 1 89 ? -0.012 21.167 -3.417 1.00 61.59 89 GLU A CA 1
ATOM 660 C C . GLU A 1 89 ? 0.901 22.407 -3.448 1.00 61.59 89 GLU A C 1
ATOM 662 O O . GLU A 1 89 ? 1.610 22.645 -2.458 1.00 61.59 89 GLU A O 1
ATOM 667 N N . PRO A 1 90 ? 0.976 23.149 -4.570 1.00 54.44 90 PRO A N 1
ATOM 668 C CA . PRO A 1 90 ? 1.786 24.355 -4.611 1.00 54.44 90 PRO A CA 1
ATOM 669 C C . PRO A 1 90 ? 1.345 25.258 -3.460 1.00 54.44 90 PRO A C 1
ATOM 671 O O . PRO A 1 90 ? 0.148 25.463 -3.245 1.00 54.44 90 PRO A O 1
ATOM 674 N N . ALA A 1 91 ? 2.314 25.747 -2.681 1.00 61.75 91 ALA A N 1
ATOM 675 C CA . ALA A 1 91 ? 2.028 26.730 -1.648 1.00 61.75 91 ALA A CA 1
ATOM 676 C C . ALA A 1 91 ? 1.248 27.888 -2.294 1.00 61.75 91 ALA A C 1
ATOM 678 O O . ALA A 1 91 ? 1.587 28.260 -3.422 1.00 61.75 91 ALA A O 1
ATOM 679 N N . PRO A 1 92 ? 0.212 28.435 -1.630 1.00 60.69 92 PRO A N 1
ATOM 680 C CA . PRO A 1 92 ? -0.515 29.571 -2.172 1.00 60.69 92 PRO A CA 1
ATOM 681 C C . PRO A 1 92 ? 0.499 30.659 -2.518 1.00 60.69 92 PRO A C 1
ATOM 683 O O . PRO A 1 92 ? 1.31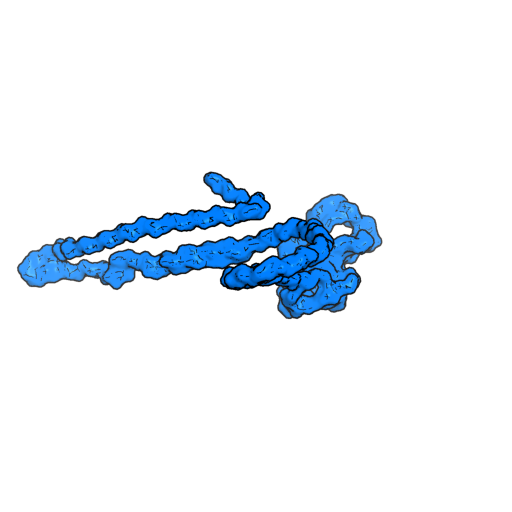3 31.038 -1.669 1.00 60.69 92 PRO A O 1
ATOM 686 N N . GLU A 1 93 ? 0.494 31.095 -3.778 1.00 66.69 93 GLU A N 1
ATOM 687 C CA . GLU A 1 93 ? 1.364 32.176 -4.222 1.00 66.69 93 GLU A CA 1
ATOM 688 C C . GLU A 1 93 ? 1.143 33.381 -3.295 1.00 66.69 93 GLU A C 1
ATOM 690 O O . GLU A 1 93 ? -0.007 33.676 -2.939 1.00 66.69 93 GLU A O 1
ATOM 695 N N . PRO A 1 94 ? 2.214 34.056 -2.838 1.00 60.44 94 PRO A N 1
ATOM 696 C CA . PRO A 1 94 ? 2.055 35.266 -2.051 1.00 60.44 94 PRO A CA 1
ATOM 697 C C . PRO A 1 94 ? 1.209 36.249 -2.860 1.00 60.44 94 PRO A C 1
ATOM 699 O O . PRO A 1 94 ? 1.526 36.544 -4.012 1.00 60.44 94 PRO A O 1
ATOM 702 N N . ILE A 1 95 ? 0.121 36.733 -2.257 1.00 58.47 95 ILE A N 1
ATOM 703 C CA . ILE A 1 95 ? -0.707 37.790 -2.840 1.00 58.47 95 ILE A CA 1
ATOM 704 C C . ILE A 1 95 ? 0.244 38.949 -3.174 1.00 58.47 95 ILE A C 1
ATOM 706 O O . ILE A 1 95 ? 0.925 39.421 -2.257 1.00 58.47 95 ILE A O 1
ATOM 710 N N . PRO A 1 96 ? 0.338 39.388 -4.443 1.00 57.47 96 PRO A N 1
ATOM 711 C CA . PRO A 1 96 ? 1.186 40.512 -4.800 1.00 57.47 96 PRO A CA 1
ATOM 712 C C . PRO A 1 96 ? 0.788 41.721 -3.953 1.00 57.47 96 PRO A C 1
ATOM 714 O O . PRO A 1 96 ? -0.395 42.063 -3.875 1.00 57.47 96 PRO A O 1
ATOM 717 N N . GLU A 1 97 ? 1.760 42.361 -3.301 1.00 63.69 97 GLU A N 1
ATOM 718 C CA . GLU A 1 97 ? 1.537 43.679 -2.708 1.00 63.69 97 GLU A CA 1
ATOM 719 C C . GLU A 1 97 ? 0.986 44.618 -3.798 1.00 63.69 97 GLU A C 1
ATOM 721 O O . GLU A 1 97 ? 1.406 44.508 -4.956 1.00 63.69 97 GLU A O 1
ATOM 726 N N . PRO A 1 98 ? 0.035 45.518 -3.484 1.00 51.47 98 PRO A N 1
ATOM 727 C CA . PRO A 1 98 ? -0.527 46.423 -4.476 1.00 51.47 98 PRO A CA 1
ATOM 728 C C . PRO A 1 98 ? 0.580 47.329 -5.024 1.00 51.47 98 PRO A C 1
ATOM 730 O O . PRO A 1 98 ? 1.001 48.291 -4.383 1.00 51.47 98 PRO A O 1
ATOM 733 N N . ILE A 1 99 ? 1.061 47.004 -6.223 1.00 59.44 99 ILE A N 1
ATOM 734 C CA . ILE A 1 99 ? 1.920 47.878 -7.014 1.00 59.44 99 ILE A CA 1
ATOM 735 C C . ILE A 1 99 ? 1.081 49.114 -7.377 1.00 59.44 99 ILE A C 1
ATOM 737 O O . ILE A 1 99 ? -0.043 48.950 -7.860 1.00 59.44 99 ILE A O 1
ATOM 741 N N . PRO A 1 100 ? 1.575 50.346 -7.149 1.00 59.62 100 PRO A N 1
ATOM 742 C CA . PRO A 1 100 ? 0.908 51.541 -7.645 1.00 59.62 100 PRO A CA 1
ATOM 743 C C . PRO A 1 100 ? 0.798 51.460 -9.169 1.00 59.62 100 PRO A C 1
ATOM 745 O O . PRO A 1 100 ? 1.779 51.186 -9.857 1.00 59.62 100 PRO A O 1
ATOM 748 N N . GLU A 1 101 ? -0.423 51.662 -9.653 1.00 60.41 101 GLU A N 1
ATOM 749 C CA . GLU A 1 101 ? -0.866 51.517 -11.040 1.00 60.41 101 GLU A CA 1
ATOM 750 C C . GLU A 1 101 ? 0.115 52.188 -12.028 1.00 60.41 101 GLU A C 1
ATOM 752 O O . GLU A 1 101 ? 0.234 53.417 -12.029 1.00 60.41 101 GLU A O 1
ATOM 757 N N . PRO A 1 102 ? 0.854 51.425 -12.857 1.00 57.75 102 PRO A N 1
ATOM 758 C CA . PRO A 1 102 ? 1.593 51.994 -13.968 1.00 57.75 102 PRO A CA 1
ATOM 759 C C . PRO A 1 102 ? 0.665 52.167 -15.176 1.00 57.75 102 PRO A C 1
ATOM 761 O O . PRO A 1 102 ? -0.217 51.348 -15.436 1.00 57.75 102 PRO A O 1
ATOM 764 N N . GLU A 1 103 ? 0.883 53.259 -15.906 1.00 58.19 103 GLU A N 1
ATOM 765 C CA . GLU A 1 103 ? 0.123 53.664 -17.088 1.00 58.19 103 GLU A CA 1
ATOM 766 C C . GLU A 1 103 ? -0.027 52.536 -18.129 1.00 58.19 103 GLU A C 1
ATOM 768 O O . GLU A 1 103 ? 0.852 51.695 -18.324 1.00 58.19 103 GLU A O 1
ATOM 773 N N . SER A 1 104 ? -1.176 52.542 -18.808 1.00 48.47 104 SER A N 1
ATOM 774 C CA . SER A 1 104 ? -1.666 51.518 -19.735 1.00 48.47 104 SER A CA 1
ATOM 775 C C . SER A 1 104 ? -0.641 51.056 -20.783 1.00 48.47 104 SER A C 1
ATOM 777 O O . SER A 1 104 ? -0.313 51.795 -21.714 1.00 48.47 104 SER A O 1
ATOM 779 N N . VAL A 1 105 ? -0.233 49.789 -20.697 1.00 60.28 105 VAL A N 1
ATOM 780 C CA . VAL A 1 105 ? 0.454 49.041 -21.766 1.00 60.28 105 VAL A CA 1
ATOM 781 C C . VAL A 1 105 ? -0.590 48.148 -22.472 1.00 60.28 105 VAL A C 1
ATOM 783 O O . VAL A 1 105 ? -1.535 47.713 -21.809 1.00 60.28 105 VAL A O 1
ATOM 786 N N . PRO A 1 106 ? -0.503 47.882 -23.794 1.00 58.88 106 PRO A N 1
ATOM 787 C CA . PRO A 1 106 ? -1.539 47.136 -24.511 1.00 58.88 106 PRO A CA 1
ATOM 788 C C . PRO A 1 106 ? -1.637 45.683 -24.025 1.00 58.88 106 PRO A C 1
ATOM 790 O O . PRO A 1 106 ? -0.631 45.076 -23.660 1.00 58.88 106 PRO A O 1
ATOM 793 N N . ALA A 1 107 ? -2.858 45.141 -24.036 1.00 59.34 107 ALA A N 1
ATOM 794 C CA . ALA A 1 107 ? -3.208 43.839 -23.472 1.00 59.34 107 ALA A CA 1
ATOM 795 C C . ALA A 1 107 ? -2.351 42.673 -24.024 1.00 59.34 107 ALA A C 1
ATOM 797 O O . ALA A 1 107 ? -2.193 42.571 -25.243 1.00 59.34 107 ALA A O 1
ATOM 798 N N . PRO A 1 108 ? -1.842 41.769 -23.163 1.00 61.25 108 PRO A N 1
ATOM 799 C CA . PRO A 1 108 ? -1.223 40.525 -23.605 1.00 61.25 108 PRO A CA 1
ATOM 800 C C . PRO A 1 108 ? -2.280 39.553 -24.159 1.00 61.25 108 PRO A C 1
ATOM 802 O O . PRO A 1 108 ? -3.440 39.566 -23.745 1.00 61.25 108 PRO A O 1
ATOM 805 N N . GLU A 1 109 ? -1.867 38.722 -25.117 1.00 61.56 109 GLU A N 1
ATOM 806 C CA . GLU A 1 109 ? -2.701 37.702 -25.762 1.00 61.56 109 GLU A CA 1
ATOM 807 C C . GLU A 1 109 ? -3.298 36.705 -24.745 1.00 61.56 109 GLU A C 1
ATOM 809 O O . GLU A 1 109 ? -2.677 36.427 -23.714 1.00 61.56 109 GLU A O 1
ATOM 814 N N . PRO A 1 110 ? -4.499 36.151 -25.008 1.00 53.94 110 PRO A N 1
ATOM 815 C CA . PRO A 1 110 ? -5.174 35.254 -24.078 1.00 53.94 110 PRO A CA 1
ATOM 816 C C . PRO A 1 110 ? -4.362 33.974 -23.854 1.00 53.94 110 PRO A C 1
ATOM 818 O O . PRO A 1 110 ? -4.070 33.226 -24.789 1.00 53.94 110 PRO A O 1
ATOM 821 N N . MET A 1 111 ? -4.024 33.711 -22.590 1.00 61.09 111 MET A N 1
ATOM 822 C CA . MET A 1 111 ? -3.476 32.426 -22.163 1.00 61.09 111 MET A CA 1
ATOM 823 C C . MET A 1 111 ? -4.513 31.306 -22.371 1.00 61.09 111 MET A C 1
ATOM 825 O O . MET A 1 111 ? -5.712 31.562 -22.246 1.00 61.09 111 MET A O 1
ATOM 829 N N . PRO A 1 112 ? -4.079 30.063 -22.651 1.00 55.16 112 PRO A N 1
ATOM 830 C CA . PRO A 1 112 ? -4.981 28.920 -22.758 1.00 55.16 112 PRO A CA 1
ATOM 831 C C . PRO A 1 112 ? -5.718 28.680 -21.437 1.00 55.16 112 PRO A C 1
ATOM 833 O O . PRO A 1 112 ? -5.107 28.755 -20.368 1.00 55.16 112 PRO A O 1
ATOM 836 N N . ASP A 1 113 ? -7.010 28.359 -21.523 1.00 57.69 113 ASP A N 1
ATOM 837 C CA . ASP A 1 113 ? -7.843 28.054 -20.359 1.00 57.69 113 ASP A CA 1
ATOM 838 C C . ASP A 1 113 ? -7.220 26.945 -19.485 1.00 57.69 113 ASP A C 1
ATOM 840 O O . ASP A 1 113 ? -6.735 25.934 -20.014 1.00 57.69 113 ASP A O 1
ATOM 844 N N . PRO A 1 114 ? -7.251 27.085 -18.144 1.00 53.12 114 PRO A N 1
ATOM 845 C CA . PRO A 1 114 ? -6.778 26.050 -17.243 1.00 53.12 114 PRO A CA 1
ATOM 846 C C . PRO A 1 114 ? -7.577 24.760 -17.444 1.00 53.12 114 PRO A C 1
ATOM 848 O O . PRO A 1 114 ? -8.806 24.728 -17.355 1.00 53.12 114 PRO A O 1
ATOM 851 N N . GLN A 1 115 ? -6.861 23.669 -17.703 1.00 54.69 115 GLN A N 1
ATOM 852 C CA . GLN A 1 115 ? -7.451 22.346 -17.860 1.00 54.69 115 GLN A CA 1
ATOM 853 C C . GLN A 1 115 ? -8.083 21.882 -16.530 1.00 54.69 115 GLN A C 1
ATOM 855 O O . GLN A 1 115 ? -7.487 22.116 -15.476 1.00 54.69 115 GLN A O 1
ATOM 860 N N . PRO A 1 116 ? -9.249 21.200 -16.541 1.00 48.53 116 PRO A N 1
ATOM 861 C CA . PRO A 1 116 ? -9.940 20.802 -15.317 1.00 48.53 116 PRO A CA 1
ATOM 862 C C . PRO A 1 116 ? -9.041 19.934 -14.433 1.00 48.53 116 PRO A C 1
ATOM 864 O O . PRO A 1 116 ? -8.678 18.811 -14.797 1.00 48.53 116 PRO A O 1
ATOM 867 N N . THR A 1 117 ? -8.669 20.455 -13.266 1.00 57.91 117 THR A N 1
ATOM 868 C CA . THR A 1 117 ? -7.934 19.702 -12.255 1.00 57.91 117 THR A CA 1
ATOM 869 C C . THR A 1 117 ? -8.864 18.664 -11.627 1.00 57.91 117 THR A C 1
ATOM 871 O O . THR A 1 117 ? -10.044 18.907 -11.371 1.00 57.91 117 THR A O 1
ATOM 874 N N . LYS A 1 118 ? -8.340 17.449 -11.430 1.00 53.06 118 LYS A N 1
ATOM 875 C CA . LYS A 1 118 ? -9.042 16.363 -10.731 1.00 53.06 118 LYS A CA 1
ATOM 876 C C . LYS A 1 118 ? -9.450 16.852 -9.329 1.00 53.06 118 LYS A C 1
ATOM 878 O O . LYS A 1 118 ? -8.679 17.608 -8.739 1.00 53.06 118 LYS A O 1
ATOM 883 N N . PRO A 1 119 ? -10.602 16.424 -8.778 1.00 54.22 119 PRO A N 1
ATOM 884 C CA . PRO A 1 119 ? -11.018 16.855 -7.446 1.00 54.22 119 PRO A CA 1
ATOM 885 C C . PRO A 1 119 ? -9.935 16.497 -6.424 1.00 54.22 119 PRO A C 1
ATOM 887 O O . PRO A 1 119 ? -9.518 15.338 -6.339 1.00 54.22 119 PRO A O 1
ATOM 890 N N . SER A 1 120 ? -9.457 17.497 -5.681 1.00 58.91 120 SER A N 1
ATOM 891 C CA . SER A 1 120 ? -8.499 17.290 -4.602 1.00 58.91 120 SER A CA 1
ATOM 892 C C . SER A 1 120 ? -9.161 16.475 -3.488 1.00 58.91 120 SER A C 1
ATOM 894 O O . SER A 1 120 ? -10.315 16.695 -3.110 1.00 58.91 120 SER A O 1
ATOM 896 N N . ILE A 1 121 ? -8.444 15.463 -3.003 1.00 58.44 121 ILE A N 1
ATOM 897 C CA . ILE A 1 121 ? -8.862 14.666 -1.850 1.00 58.44 121 ILE A CA 1
ATOM 898 C C . ILE A 1 121 ? -8.374 15.425 -0.619 1.00 58.44 121 ILE A C 1
ATOM 900 O O . ILE A 1 121 ? -7.168 15.497 -0.373 1.00 58.44 121 ILE A O 1
ATOM 904 N N . VAL A 1 122 ? -9.300 16.027 0.130 1.00 57.66 122 VAL A N 1
ATOM 905 C CA . VAL A 1 122 ? -8.957 16.814 1.319 1.00 57.66 122 VAL A CA 1
ATOM 906 C C . VAL A 1 122 ? -8.473 15.881 2.428 1.00 57.66 122 VAL A C 1
ATOM 908 O O . VAL A 1 122 ? -9.148 14.934 2.833 1.00 57.66 122 VAL A O 1
ATOM 911 N N . ARG A 1 123 ? -7.270 16.165 2.920 1.00 59.03 123 ARG A N 1
ATOM 912 C CA . ARG A 1 123 ? -6.584 15.427 3.981 1.00 59.03 123 ARG A CA 1
ATOM 913 C C . ARG A 1 123 ? -7.204 15.717 5.361 1.00 59.03 123 ARG A C 1
ATOM 915 O O . ARG A 1 123 ? -7.285 16.890 5.730 1.00 59.03 123 ARG A O 1
ATOM 922 N N . PRO A 1 124 ? -7.602 14.710 6.167 1.00 60.22 124 PRO A N 1
ATOM 923 C CA . PRO A 1 124 ? -8.119 14.941 7.522 1.00 60.22 124 PRO A CA 1
ATOM 924 C C . PRO A 1 124 ? -7.065 15.504 8.493 1.00 60.22 124 PRO A C 1
ATOM 926 O O . PRO A 1 124 ? -7.415 16.074 9.525 1.00 60.22 124 PRO A O 1
ATOM 929 N N . GLU A 1 125 ? -5.774 15.398 8.169 1.00 61.81 125 GLU A N 1
ATOM 930 C CA . GLU A 1 125 ? -4.668 15.806 9.040 1.00 61.81 125 GLU A CA 1
ATOM 931 C C . GLU A 1 125 ? -4.655 17.314 9.338 1.00 61.81 125 GLU A C 1
ATOM 933 O O . GLU A 1 125 ? -4.249 17.715 10.430 1.00 61.81 125 GLU A O 1
ATOM 938 N N . GLY A 1 126 ? -5.163 18.149 8.421 1.00 61.38 126 GLY A N 1
ATOM 939 C CA . GLY A 1 126 ? -5.353 19.580 8.679 1.00 61.38 126 GLY A CA 1
ATOM 940 C C . GLY A 1 126 ? -6.353 19.846 9.813 1.00 61.38 126 GLY A C 1
ATOM 941 O O . GLY A 1 126 ? -6.121 20.723 10.643 1.00 61.38 126 GLY A O 1
ATOM 942 N N . GLY A 1 127 ? -7.416 19.038 9.904 1.00 63.12 127 GLY A N 1
ATOM 943 C CA . GLY A 1 127 ? -8.406 19.108 10.985 1.00 63.12 127 GLY A CA 1
ATOM 944 C C . GLY A 1 127 ? -7.869 18.595 12.324 1.00 63.12 127 GLY A C 1
ATOM 945 O O . GLY A 1 127 ? -8.187 19.147 13.376 1.00 63.12 127 GLY A O 1
ATOM 946 N N . SER A 1 128 ? -6.995 17.586 12.305 1.00 66.62 128 SER A N 1
ATOM 947 C CA . SER A 1 128 ? -6.353 17.076 13.526 1.00 66.62 128 SER A CA 1
ATOM 948 C C . SER A 1 128 ? -5.374 18.085 14.135 1.00 66.62 128 SER A C 1
ATOM 950 O O . SER A 1 128 ? -5.308 18.220 15.357 1.00 66.62 128 SER A O 1
ATOM 952 N N . TYR A 1 129 ? -4.630 18.827 13.306 1.00 65.19 129 TYR A N 1
ATOM 953 C CA . TYR A 1 129 ? -3.701 19.855 13.787 1.00 65.19 129 TYR A CA 1
ATOM 954 C C . TYR A 1 129 ? -4.435 21.015 14.475 1.00 65.19 129 TYR A C 1
ATOM 956 O O . TYR A 1 129 ? -4.039 21.452 15.557 1.00 65.19 129 TYR A O 1
ATOM 964 N N . THR A 1 130 ? -5.548 21.477 13.899 1.00 65.94 130 THR A N 1
ATOM 965 C CA . THR A 1 130 ? -6.359 22.542 14.502 1.00 65.94 130 THR A CA 1
ATOM 966 C C . THR A 1 130 ? -7.089 22.078 15.762 1.00 65.94 130 THR A C 1
ATOM 968 O O . THR A 1 130 ? -7.163 22.836 16.730 1.00 65.94 130 THR A O 1
ATOM 971 N N . ALA A 1 131 ? -7.561 20.828 15.807 1.00 68.31 131 ALA A N 1
ATOM 972 C CA . ALA A 1 131 ? -8.158 20.240 17.005 1.00 68.31 131 ALA A CA 1
ATOM 973 C C . ALA A 1 131 ? -7.149 20.122 18.160 1.00 68.31 131 ALA A C 1
ATOM 975 O O . ALA A 1 131 ? -7.472 20.482 19.293 1.00 68.31 131 ALA A O 1
ATOM 976 N N . ASN A 1 132 ? -5.912 19.701 17.875 1.00 72.94 132 ASN A N 1
ATOM 977 C CA . ASN A 1 132 ? -4.839 19.664 18.871 1.00 72.94 132 ASN A CA 1
ATOM 978 C C . ASN A 1 132 ? -4.494 21.065 19.391 1.00 72.94 132 ASN A C 1
ATOM 980 O O . ASN A 1 132 ? -4.298 21.232 20.592 1.00 72.94 132 ASN A O 1
ATOM 984 N N . LEU A 1 133 ? -4.481 22.082 18.524 1.00 74.38 133 LEU A N 1
ATOM 985 C CA . LEU A 1 133 ? -4.255 23.471 18.932 1.00 74.38 133 LEU A CA 1
ATOM 986 C C . LEU A 1 133 ? -5.407 23.996 19.808 1.00 74.38 133 LEU A C 1
ATOM 988 O O . LEU A 1 133 ? -5.169 24.624 20.840 1.00 74.38 133 LEU A O 1
ATOM 992 N N . ALA A 1 134 ? -6.656 23.677 19.459 1.00 69.62 134 ALA A N 1
ATOM 993 C CA . ALA A 1 134 ? -7.822 24.024 20.269 1.00 69.62 134 ALA A CA 1
ATOM 994 C C . ALA A 1 134 ? -7.818 23.325 21.641 1.00 69.62 134 ALA A C 1
ATOM 996 O O . ALA A 1 134 ? -8.156 23.950 22.646 1.00 69.62 134 ALA A O 1
ATOM 997 N N . ALA A 1 135 ? -7.408 22.055 21.700 1.00 71.75 135 ALA A N 1
ATOM 998 C CA . ALA A 1 135 ? -7.257 21.319 22.951 1.00 71.75 135 ALA A CA 1
ATOM 999 C C . ALA A 1 135 ? -6.112 21.885 23.809 1.00 71.75 135 ALA A C 1
ATOM 1001 O O . ALA A 1 135 ? -6.279 22.065 25.017 1.00 71.75 135 ALA A O 1
ATOM 1002 N N . ALA A 1 136 ? -4.982 22.239 23.185 1.00 72.88 136 ALA A N 1
ATOM 1003 C CA . ALA A 1 136 ? -3.801 22.776 23.857 1.00 72.88 136 ALA A CA 1
ATOM 1004 C C . ALA A 1 136 ? -4.076 24.078 24.622 1.00 72.88 136 ALA A C 1
ATOM 1006 O O . ALA A 1 136 ? -3.538 24.264 25.714 1.00 72.88 136 ALA A O 1
ATOM 1007 N N . ASN A 1 137 ? -4.974 24.930 24.117 1.00 67.81 137 ASN A N 1
ATOM 1008 C CA . ASN A 1 137 ? -5.363 26.180 24.783 1.00 67.81 137 ASN A CA 1
ATOM 1009 C C . ASN A 1 137 ? -5.923 25.977 26.203 1.00 67.81 137 ASN A C 1
ATOM 1011 O O . ASN A 1 137 ? -5.896 26.898 27.015 1.00 67.81 137 ASN A O 1
ATOM 1015 N N . ASN A 1 138 ? -6.396 24.770 26.522 1.00 70.31 138 ASN A N 1
ATOM 1016 C CA . ASN A 1 138 ? -7.085 24.473 27.771 1.00 70.31 138 ASN A CA 1
ATOM 1017 C C . ASN A 1 138 ? -6.301 23.545 28.717 1.00 70.31 138 ASN A C 1
ATOM 1019 O O . ASN A 1 138 ? -6.735 23.353 29.853 1.00 70.31 138 ASN A O 1
ATOM 1023 N N . LEU A 1 139 ? -5.148 23.002 28.297 1.00 71.19 139 LEU A N 1
ATOM 1024 C CA . LEU A 1 139 ? -4.420 21.954 29.036 1.00 71.19 139 LEU A CA 1
ATOM 1025 C C . LEU A 1 139 ? -3.874 22.396 30.405 1.00 71.19 139 LEU A C 1
ATOM 1027 O O . LEU A 1 139 ? -3.636 21.551 31.261 1.00 71.19 139 LEU A O 1
ATOM 1031 N N . PHE A 1 140 ? -3.716 23.702 30.640 1.00 69.81 140 PHE A N 1
ATOM 1032 C CA . PHE A 1 140 ? -3.157 24.244 31.890 1.00 69.81 140 PHE A CA 1
ATOM 1033 C C . PHE A 1 140 ? -4.153 25.079 32.702 1.00 69.81 140 PHE A C 1
ATOM 1035 O O . PHE A 1 140 ? -3.776 25.829 33.605 1.00 69.81 140 PHE A O 1
ATOM 1042 N N . MET A 1 141 ? -5.445 24.962 32.398 1.00 67.94 141 MET A N 1
ATOM 1043 C CA . MET A 1 141 ? -6.499 25.688 33.102 1.00 67.94 141 MET A CA 1
ATOM 1044 C C . MET A 1 141 ? -6.851 2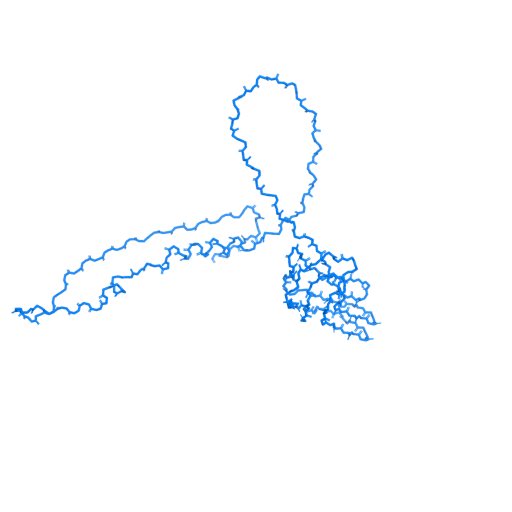5.024 34.444 1.00 67.94 141 MET A C 1
ATOM 1046 O O . MET A 1 141 ? -7.919 24.438 34.588 1.00 67.94 141 MET A O 1
ATOM 1050 N N . MET A 1 142 ? -5.956 25.148 35.427 1.00 70.38 142 MET A N 1
ATOM 1051 C CA 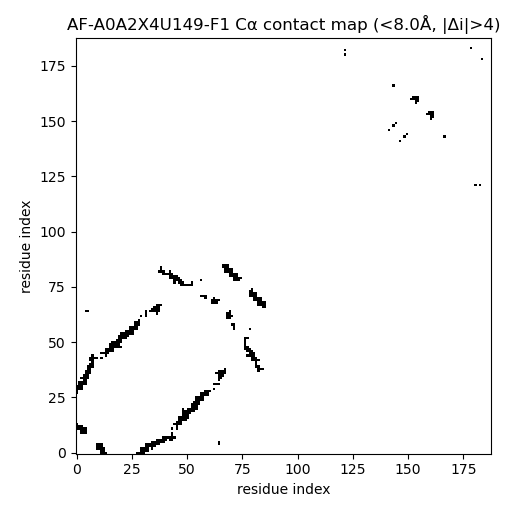. MET A 1 142 ? -6.118 24.600 36.782 1.00 70.38 142 MET A CA 1
ATOM 1052 C C . MET A 1 142 ? -7.181 25.347 37.605 1.00 70.38 142 MET A C 1
ATOM 1054 O O . MET A 1 142 ? -7.275 26.584 37.555 1.00 70.38 142 MET A O 1
ATOM 1058 N N . T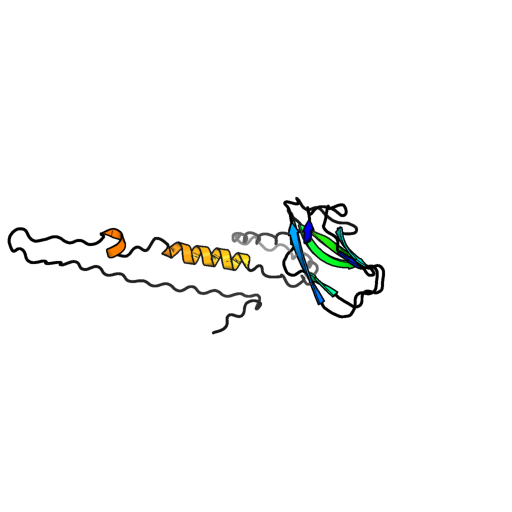HR A 1 143 ? -7.955 24.614 38.409 1.00 70.75 143 THR A N 1
ATOM 1059 C CA . THR A 1 143 ? -8.901 25.211 39.365 1.00 70.75 143 THR A CA 1
ATOM 1060 C C . THR A 1 143 ? -8.167 25.836 40.562 1.00 70.75 143 THR A C 1
ATOM 1062 O O . THR A 1 143 ? -6.953 25.689 40.718 1.00 70.75 143 THR A O 1
ATOM 1065 N N . LEU A 1 144 ? -8.879 26.592 41.410 1.00 65.00 144 LEU A N 1
ATOM 1066 C CA . LEU A 1 144 ? -8.315 27.074 42.681 1.00 65.00 144 LEU A CA 1
ATOM 1067 C C . LEU A 1 144 ? -7.910 25.893 43.582 1.00 65.00 144 LEU A C 1
ATOM 1069 O O . LEU A 1 144 ? -6.848 25.932 44.199 1.00 65.00 144 LEU A O 1
ATOM 1073 N N . HIS A 1 145 ? -8.730 24.837 43.587 1.00 65.88 145 HIS A N 1
ATOM 1074 C CA . HIS A 1 145 ? -8.503 23.614 44.354 1.00 65.88 145 HIS A CA 1
ATOM 1075 C C . HIS A 1 145 ? -7.232 22.881 43.896 1.00 65.88 145 HIS A C 1
ATOM 1077 O O . HIS A 1 145 ? -6.427 22.483 44.731 1.00 65.88 145 HIS A O 1
ATOM 1083 N N . ASP A 1 146 ? -6.981 22.821 42.582 1.00 66.75 146 ASP A N 1
ATOM 1084 C CA . ASP A 1 146 ? -5.777 22.187 42.017 1.00 66.75 146 ASP A CA 1
ATOM 1085 C C . ASP A 1 146 ? -4.478 22.962 42.303 1.00 66.75 146 ASP A C 1
ATOM 1087 O O . ASP A 1 146 ? -3.393 22.390 42.241 1.00 66.75 146 ASP A O 1
ATOM 1091 N N . ARG A 1 147 ? -4.559 24.271 42.592 1.00 66.44 147 ARG A N 1
ATOM 1092 C CA . ARG A 1 147 ? -3.380 25.126 42.836 1.00 66.44 147 ARG A CA 1
ATOM 1093 C C . ARG A 1 147 ? -3.027 25.299 44.304 1.00 66.44 147 ARG A C 1
ATOM 1095 O O . ARG A 1 147 ? -1.846 25.383 44.627 1.00 66.44 147 ARG A O 1
ATOM 1102 N N . LEU A 1 148 ? -4.030 25.434 45.166 1.00 63.50 148 LEU A N 1
ATOM 1103 C CA . LEU A 1 148 ? -3.819 25.676 46.595 1.00 63.50 148 LEU A CA 1
ATOM 1104 C C . LEU A 1 148 ? -3.882 24.395 47.430 1.00 63.50 148 LEU A C 1
ATOM 1106 O O . LEU A 1 148 ? -3.405 24.399 48.562 1.00 63.50 148 LEU A O 1
ATOM 1110 N N . GLY A 1 149 ? -4.443 23.309 46.887 1.00 64.12 149 GLY A N 1
ATOM 1111 C CA . GLY A 1 149 ? -4.805 22.152 47.696 1.00 64.12 149 GLY A CA 1
ATOM 1112 C C . GLY A 1 149 ? -5.844 22.520 48.761 1.00 64.12 149 GLY A C 1
ATOM 1113 O O . GLY A 1 149 ? -6.478 23.578 48.717 1.00 64.12 149 GLY A O 1
ATOM 1114 N N . GLU A 1 150 ? -6.044 21.633 49.730 1.00 60.81 150 GLU A N 1
ATOM 1115 C CA . GLU A 1 150 ? -6.982 21.853 50.828 1.00 60.81 150 GLU A CA 1
ATOM 1116 C C . GLU A 1 150 ? -6.389 22.844 51.848 1.00 60.81 150 GLU A C 1
ATOM 1118 O O . GLU A 1 150 ? -5.545 22.489 52.670 1.00 60.81 150 GLU A O 1
ATOM 1123 N N . THR A 1 151 ? -6.795 24.118 51.797 1.00 57.53 151 THR A N 1
ATOM 1124 C CA . THR A 1 151 ? -6.343 25.132 52.763 1.00 57.53 151 THR A CA 1
ATOM 1125 C C . THR A 1 151 ? -7.149 25.021 54.057 1.00 57.53 151 THR A C 1
ATOM 1127 O O . THR A 1 151 ? -8.092 25.780 54.276 1.00 57.53 151 THR A O 1
ATOM 1130 N N . GLN A 1 152 ? -6.805 24.066 54.921 1.00 55.53 152 GLN A N 1
ATOM 1131 C CA . GLN A 1 152 ? -7.324 24.040 56.289 1.00 55.53 152 GLN A CA 1
ATOM 1132 C C . GLN A 1 152 ? -6.440 24.938 57.162 1.00 55.53 152 GLN A C 1
ATOM 1134 O O . GLN A 1 152 ? -5.368 24.524 57.598 1.00 55.53 152 GLN A O 1
ATOM 1139 N N . TYR A 1 153 ? -6.858 26.186 57.387 1.00 59.28 153 TYR A N 1
ATOM 1140 C CA . TYR A 1 153 ? -6.226 27.057 58.381 1.00 59.28 153 TYR A CA 1
ATOM 1141 C C . TYR A 1 153 ? -7.192 27.281 59.541 1.00 59.28 153 TYR A C 1
ATOM 1143 O O . TYR A 1 153 ? -8.365 27.582 59.330 1.00 59.28 153 TYR A O 1
ATOM 1151 N N . ILE A 1 154 ? -6.698 27.089 60.762 1.00 56.62 154 ILE A N 1
ATOM 1152 C CA . ILE A 1 154 ? -7.471 27.205 61.999 1.00 56.62 154 ILE A CA 1
ATOM 1153 C C . ILE A 1 154 ? -7.104 28.550 62.626 1.00 56.62 154 ILE A C 1
ATOM 1155 O O . ILE A 1 154 ? -5.918 28.823 62.821 1.00 56.62 154 ILE A O 1
ATOM 1159 N N . ASP A 1 155 ? -8.086 29.399 62.925 1.00 57.25 155 ASP A N 1
ATOM 1160 C CA . ASP A 1 155 ? -7.836 30.647 63.649 1.00 57.25 155 ASP A CA 1
ATOM 1161 C C . ASP A 1 155 ? -7.323 30.326 65.067 1.00 57.25 155 ASP A C 1
ATOM 1163 O O . ASP A 1 155 ? -8.010 29.683 65.866 1.00 57.25 155 ASP A O 1
ATOM 1167 N N . ALA A 1 156 ? -6.098 30.763 65.378 1.00 60.00 156 ALA A N 1
ATOM 1168 C CA . ALA A 1 156 ? -5.404 30.458 66.628 1.00 60.00 156 ALA A CA 1
ATOM 1169 C C . ALA A 1 156 ? -6.034 31.122 67.869 1.00 60.00 156 ALA A C 1
ATOM 1171 O O . ALA A 1 156 ? -5.685 30.744 68.988 1.00 60.00 156 ALA A O 1
ATOM 1172 N N . LEU A 1 157 ? -6.940 32.095 67.697 1.00 64.75 157 LEU A N 1
ATOM 1173 C CA . LEU A 1 157 ? -7.600 32.783 68.813 1.00 64.75 157 LEU A CA 1
ATOM 1174 C C . LEU A 1 157 ? -9.006 32.254 69.131 1.00 64.75 157 LEU A C 1
ATOM 1176 O O . LEU A 1 157 ? -9.424 32.322 70.285 1.00 64.75 157 LEU A O 1
ATOM 1180 N N . THR A 1 158 ? -9.739 31.743 68.139 1.00 67.75 158 THR A N 1
ATOM 1181 C CA . THR A 1 158 ? -11.154 31.349 68.294 1.00 67.75 158 THR A CA 1
ATOM 1182 C C . THR A 1 158 ? -11.422 29.869 68.013 1.00 67.75 158 THR A C 1
ATOM 1184 O O . THR A 1 158 ? -12.464 29.354 68.420 1.00 67.75 158 THR A O 1
ATOM 1187 N N . GLY A 1 159 ? -10.496 29.158 67.357 1.00 63.16 159 GLY A N 1
ATOM 1188 C CA . GLY A 1 159 ? -10.612 27.726 67.057 1.00 63.16 159 GLY A CA 1
ATOM 1189 C C . GLY A 1 159 ? -11.732 27.361 66.073 1.00 63.16 159 GLY A C 1
ATOM 1190 O O . GLY A 1 159 ? -11.996 26.177 65.871 1.00 63.16 159 GLY A O 1
ATOM 1191 N N . GLN A 1 160 ? -12.400 28.349 65.474 1.00 60.56 160 GLN A N 1
ATOM 1192 C CA . GLN A 1 160 ? -13.450 28.145 64.479 1.00 60.56 160 GLN A CA 1
ATOM 1193 C C . GLN A 1 160 ? -12.819 28.059 63.077 1.00 60.56 160 GLN A C 1
ATOM 1195 O O . GLN A 1 160 ? -11.943 28.865 62.750 1.00 60.56 160 GLN A O 1
ATOM 1200 N N . PRO A 1 161 ? -13.225 27.097 62.233 1.00 58.69 161 PRO A N 1
ATOM 1201 C CA . PRO A 1 161 ? -12.799 27.059 60.841 1.00 58.69 161 PRO A CA 1
ATOM 1202 C C . PRO A 1 161 ? -13.545 28.145 60.052 1.00 58.69 161 PRO A C 1
ATOM 1204 O O . PRO A 1 161 ? -14.711 27.968 59.706 1.00 58.69 161 PRO A O 1
ATOM 1207 N N . GLU A 1 162 ? -12.886 29.262 59.747 1.00 58.41 162 GLU A N 1
ATOM 1208 C CA . GLU A 1 162 ? -13.437 30.296 58.862 1.00 58.41 162 GLU A CA 1
ATOM 1209 C C . GLU A 1 162 ? -12.613 30.423 57.577 1.00 58.41 162 GLU A C 1
ATOM 1211 O O . GLU A 1 162 ? -11.385 30.499 57.602 1.00 58.41 162 GLU A O 1
ATOM 1216 N N . VAL A 1 163 ? -13.298 30.456 56.428 1.00 57.12 163 VAL A N 1
ATOM 1217 C CA . VAL A 1 163 ? -12.672 30.601 55.108 1.00 57.12 163 VAL A CA 1
ATOM 1218 C C . VAL A 1 163 ? -13.410 31.684 54.327 1.00 57.12 163 VAL A C 1
ATOM 1220 O O . VAL A 1 163 ? -14.508 31.449 53.828 1.00 57.12 163 VAL A O 1
ATOM 1223 N N . THR A 1 164 ? -12.809 32.865 54.166 1.00 56.53 164 THR A N 1
ATOM 1224 C CA . THR A 1 164 ? -13.340 33.887 53.248 1.00 56.53 164 THR A CA 1
ATOM 1225 C C . THR A 1 164 ? -12.446 33.954 52.018 1.00 56.53 164 THR A C 1
ATOM 1227 O O . THR A 1 164 ? -11.498 34.733 51.964 1.00 56.53 164 THR A O 1
ATOM 1230 N N . SER A 1 165 ? -12.726 33.114 51.020 1.00 61.88 165 SER A N 1
ATOM 1231 C CA . SER A 1 165 ? -12.073 33.202 49.710 1.00 61.88 165 SER A CA 1
ATOM 1232 C C . SER A 1 165 ? -13.122 33.302 48.607 1.00 61.88 165 SER A C 1
ATOM 1234 O O . SER A 1 165 ? -14.053 32.503 48.539 1.00 61.88 165 SER A O 1
ATOM 1236 N N . LEU A 1 166 ? -12.996 34.324 47.756 1.00 65.31 166 LEU A N 1
ATOM 1237 C CA . LEU A 1 166 ? -13.830 34.495 46.571 1.00 65.31 166 LEU A CA 1
ATOM 1238 C C . LEU A 1 166 ? -12.946 34.324 45.343 1.00 65.31 166 LEU A C 1
ATOM 1240 O O . LEU A 1 166 ? -12.034 35.114 45.106 1.00 65.31 166 LEU A O 1
ATOM 1244 N N . TRP A 1 167 ? -13.241 33.305 44.547 1.00 63.75 167 TRP A N 1
ATOM 1245 C CA . TRP A 1 167 ? -12.617 33.118 43.248 1.00 63.75 167 TRP A CA 1
ATOM 1246 C C . TRP A 1 167 ? -13.696 33.012 42.183 1.00 63.75 167 TRP A C 1
ATOM 1248 O O . TRP A 1 167 ? -14.608 32.195 42.288 1.00 63.75 167 TRP A O 1
ATOM 1258 N N . LEU A 1 168 ? -13.588 33.854 41.159 1.00 69.44 168 LEU A N 1
ATOM 1259 C CA . LEU A 1 168 ? -14.533 33.899 40.055 1.00 69.44 168 LEU A CA 1
ATOM 1260 C C . LEU A 1 168 ? -13.779 33.694 38.747 1.00 69.44 168 LEU A C 1
ATOM 1262 O O . LEU A 1 168 ? -12.739 34.310 38.510 1.00 69.44 168 LEU A O 1
ATOM 1266 N N . ARG A 1 169 ? -14.316 32.821 37.894 1.00 66.00 169 ARG A N 1
ATOM 1267 C CA . ARG A 1 169 ? -13.779 32.567 36.563 1.00 66.00 169 ARG A CA 1
ATOM 1268 C C . ARG A 1 169 ? -14.877 32.646 35.523 1.00 66.00 169 ARG A C 1
ATOM 1270 O O . ARG A 1 169 ? -15.885 31.957 35.625 1.00 66.00 169 ARG A O 1
ATOM 1277 N N . GLN A 1 170 ? -14.616 33.428 34.485 1.00 70.81 170 GLN A N 1
ATOM 1278 C CA . GLN A 1 170 ? -15.442 33.495 33.293 1.00 70.81 170 GLN A CA 1
ATOM 1279 C C . GLN A 1 170 ? -14.696 32.825 32.139 1.00 70.81 170 GLN A C 1
ATOM 1281 O O . GLN A 1 170 ? -13.535 33.133 31.874 1.00 70.81 170 GLN A O 1
ATOM 1286 N N . LEU A 1 171 ? -15.352 31.867 31.491 1.00 67.62 171 LEU A N 1
ATOM 1287 C CA . LEU A 1 171 ? -14.839 31.151 30.328 1.00 67.62 171 LEU A CA 1
ATOM 1288 C C . LEU A 1 171 ? -15.752 31.412 29.138 1.00 67.62 171 LEU A C 1
ATOM 129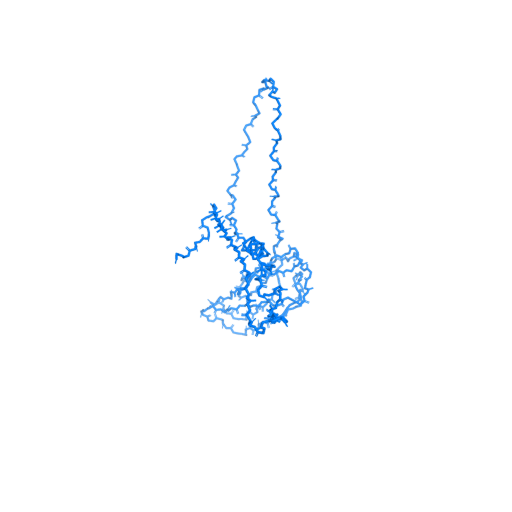0 O O . LEU A 1 171 ? -16.971 31.369 29.273 1.00 67.62 171 LEU A O 1
ATOM 1294 N N . GLY A 1 172 ? -15.158 31.643 27.972 1.00 67.62 172 GLY A N 1
ATOM 1295 C CA . GLY A 1 172 ? -15.873 31.764 26.711 1.00 67.62 172 GLY A CA 1
ATOM 1296 C C . GLY A 1 172 ? -14.981 31.296 25.572 1.00 67.62 172 GLY A C 1
ATOM 1297 O O . GLY A 1 172 ? -13.808 31.652 25.516 1.00 67.62 172 GLY A O 1
ATOM 1298 N N . GLY A 1 173 ? -15.531 30.483 24.676 1.00 69.06 173 GLY A N 1
ATOM 1299 C CA . GLY A 1 173 ? -14.830 30.002 23.493 1.00 69.06 173 GLY A CA 1
ATOM 1300 C C . GLY A 1 173 ? -15.832 29.648 22.406 1.00 69.06 173 GLY A C 1
ATOM 1301 O O . GLY A 1 173 ? -16.865 29.043 22.685 1.00 69.06 173 GLY A O 1
ATOM 1302 N N . ARG A 1 174 ? -15.544 30.043 21.164 1.00 68.31 174 ARG A N 1
ATOM 1303 C CA . ARG A 1 174 ? -16.326 29.659 19.988 1.00 68.31 174 ARG A CA 1
ATOM 1304 C C . ARG A 1 174 ? -15.357 29.210 18.908 1.00 68.31 174 ARG A C 1
ATOM 1306 O O . ARG A 1 174 ? -14.595 30.021 18.397 1.00 68.31 174 ARG A O 1
ATOM 1313 N N . ASN A 1 175 ? -15.412 27.930 18.565 1.00 66.06 175 ASN A N 1
ATOM 1314 C CA . ASN A 1 175 ? -14.700 27.391 17.415 1.00 66.06 175 ASN A CA 1
ATOM 1315 C C . ASN A 1 175 ? -15.705 27.270 16.270 1.00 66.06 175 ASN A C 1
ATOM 1317 O O . ASN A 1 175 ? -16.777 26.693 16.451 1.00 66.06 175 ASN A O 1
ATOM 1321 N N . ALA A 1 176 ? -15.388 27.847 15.116 1.00 62.97 176 ALA A N 1
ATOM 1322 C CA . ALA A 1 176 ? -16.200 27.725 13.916 1.00 62.97 176 ALA A CA 1
ATOM 1323 C C . ALA A 1 176 ? -15.287 27.359 12.753 1.00 62.97 176 ALA A C 1
ATOM 1325 O O . ALA A 1 176 ? -14.287 28.030 12.508 1.00 62.97 176 ALA A O 1
ATOM 1326 N N . TRP A 1 177 ? -15.656 26.305 12.039 1.00 61.78 177 TRP A N 1
ATOM 1327 C CA . TRP A 1 177 ? -14.925 25.810 10.883 1.00 61.78 177 TRP A CA 1
ATOM 1328 C C . TRP A 1 177 ? -15.877 25.818 9.693 1.00 61.78 177 TRP A C 1
ATOM 1330 O O . TRP A 1 177 ? -17.053 25.476 9.834 1.00 61.78 177 TRP A O 1
ATOM 1340 N N . ARG A 1 178 ? -15.390 26.251 8.532 1.00 58.03 178 ARG A N 1
ATOM 1341 C CA . ARG A 1 178 ? -16.117 26.161 7.266 1.00 58.03 178 ARG A CA 1
ATOM 1342 C C . ARG A 1 178 ? -15.182 25.546 6.242 1.00 58.03 178 ARG A C 1
ATOM 1344 O O . ARG A 1 178 ? -14.094 26.063 6.020 1.00 58.03 178 ARG A O 1
ATOM 1351 N N . ASP A 1 179 ? -15.623 24.450 5.652 1.00 58.00 179 ASP A N 1
ATOM 1352 C CA . ASP A 1 179 ? -14.957 23.791 4.538 1.00 58.00 179 ASP A CA 1
ATOM 1353 C C . ASP A 1 179 ? -15.657 24.220 3.237 1.00 58.00 179 ASP A C 1
ATOM 1355 O O . ASP A 1 179 ? -16.871 24.067 3.102 1.00 58.00 179 ASP A O 1
ATOM 1359 N N . GLY A 1 180 ? -14.904 24.805 2.300 1.00 52.88 180 GLY A N 1
ATOM 1360 C CA . GLY A 1 180 ? -15.406 25.226 0.986 1.00 52.88 180 GLY A CA 1
ATOM 1361 C C . GLY A 1 180 ? -15.509 24.085 -0.032 1.00 52.88 180 GLY A C 1
ATOM 1362 O O . GLY A 1 180 ? -16.051 24.291 -1.114 1.00 52.88 180 GLY A O 1
ATOM 1363 N N . SER A 1 181 ? -15.007 22.890 0.302 1.00 60.75 181 SER A N 1
ATOM 1364 C CA . SER A 1 181 ? -14.962 21.729 -0.597 1.00 60.75 181 SER A CA 1
ATOM 1365 C C . SER A 1 181 ? -16.220 20.849 -0.546 1.00 60.75 181 SER A C 1
ATOM 1367 O O . SER A 1 181 ? -16.387 19.963 -1.382 1.00 60.75 181 SER A O 1
ATOM 1369 N N . GLY A 1 182 ? -17.117 21.078 0.425 1.00 56.78 182 GLY A N 1
ATOM 1370 C CA . GLY A 1 182 ? -18.338 20.286 0.620 1.00 56.78 182 GLY A CA 1
ATOM 1371 C C . GLY A 1 182 ? -18.094 18.827 1.033 1.00 56.78 182 GLY A C 1
ATOM 1372 O O . GLY A 1 182 ? -19.045 18.045 1.063 1.00 56.78 182 GLY A O 1
ATOM 1373 N N . GLN A 1 183 ? -16.848 18.447 1.345 1.00 54.88 183 GLN A N 1
ATOM 1374 C CA . GLN A 1 183 ? -16.467 17.061 1.630 1.00 54.88 183 GLN A CA 1
ATOM 1375 C C . GLN A 1 183 ? -16.615 16.672 3.106 1.00 54.88 183 GLN A C 1
ATOM 1377 O O . GLN A 1 183 ? -16.676 15.479 3.405 1.00 54.88 183 GLN A O 1
ATOM 1382 N N . GLN A 1 184 ? -16.739 17.630 4.030 1.00 50.91 184 GLN A N 1
ATOM 1383 C CA . GLN A 1 184 ? -16.994 17.335 5.444 1.00 50.91 184 GLN A CA 1
ATOM 1384 C C . GLN A 1 184 ? -18.410 17.748 5.875 1.00 50.91 184 GLN A C 1
ATOM 1386 O O . GLN A 1 184 ? -18.717 18.925 6.049 1.00 50.91 184 GLN A O 1
ATOM 1391 N N . LYS A 1 185 ? -19.289 16.755 6.072 1.00 43.12 185 LYS A N 1
ATOM 1392 C CA . LYS A 1 185 ? -20.578 16.907 6.769 1.00 43.12 185 LYS A CA 1
ATOM 1393 C C . LYS A 1 185 ? -20.384 16.557 8.245 1.00 43.12 185 LYS A C 1
ATOM 1395 O O . LYS A 1 185 ? -20.082 15.407 8.550 1.00 43.12 185 LYS A O 1
ATOM 1400 N N . ASN A 1 186 ? -20.623 17.506 9.148 1.00 38.75 186 ASN A N 1
ATOM 1401 C CA . ASN A 1 186 ? -20.852 17.183 10.558 1.00 38.75 186 ASN A CA 1
ATOM 1402 C C . ASN A 1 186 ? -22.332 16.799 10.754 1.00 38.75 186 ASN A C 1
ATOM 1404 O O . ASN A 1 186 ? -23.189 17.508 10.220 1.00 38.75 186 ASN A O 1
ATOM 1408 N N . PRO A 1 187 ? -22.662 15.723 11.488 1.00 42.44 187 PRO A N 1
ATOM 1409 C CA . PRO A 1 187 ? -24.012 15.539 12.009 1.00 42.44 187 PRO A CA 1
ATOM 1410 C C . PRO A 1 187 ? -24.280 16.548 13.141 1.00 42.44 187 PRO A C 1
ATOM 1412 O O . PRO A 1 187 ? -23.367 16.867 13.908 1.00 42.44 187 PRO A O 1
ATOM 1415 N N . GLU A 1 188 ? -25.509 17.072 13.178 1.00 34.97 188 GLU A N 1
ATOM 1416 C CA . GLU A 1 188 ? -26.058 17.897 14.271 1.00 34.97 188 GLU A CA 1
ATOM 1417 C C . GLU A 1 188 ? -26.148 17.135 15.599 1.00 34.97 188 GLU A C 1
ATOM 1419 O O . GLU A 1 188 ? -26.389 15.903 15.565 1.00 34.97 188 GLU A O 1
#

Nearest PDB structures (foldseek):
  3ml3-assembly1_A  TM=8.973E-01  e=2.058E-07  Shigella flexneri
  5ke1-assembly2_B  TM=8.517E-01  e=1.606E-07  Shigella flexneri
  7odt-assembly1_a  TM=2.202E-01  e=8.288E+00  Homo sapiens

Mean predicted aligned error: 18.77 Å

Secondary structure (DSSP, 8-state):
-EE--SSTT--B--EEESS-B-SSEEEE--EESS------SS-EEEEEESS-B-SEEEESS-EEETTEEEEEEEETTEEEEEEEE--PPPPPPPPPP-------PPPPPPPPPPP-PPPP---THHHHHHHHHHHHTTTT---HHHHH-------TTT---------------------TTS--PPP-

Solvent-accessible surface area (backbone atoms only — not comparable to full-atom values): 12322 Å² total; per-residue (Å²): 79,49,28,41,39,38,38,45,82,36,60,58,55,62,50,77,38,82,45,65,40,63,75,54,80,43,80,42,56,73,47,65,74,76,25,62,34,40,78,31,83,87,21,28,73,38,34,45,40,67,34,59,53,66,36,44,77,40,67,71,63,91,40,71,20,68,64,24,39,45,43,77,43,77,56,91,52,24,33,22,40,37,41,43,76,64,75,75,76,79,74,80,73,78,78,77,73,87,70,80,86,74,80,90,71,84,82,79,81,86,74,81,80,84,73,88,74,75,85,80,82,82,67,68,63,65,57,53,55,53,50,51,53,61,52,57,77,54,74,79,73,68,53,72,59,77,72,65,50,87,81,84,60,69,43,90,88,78,71,52,83,70,83,95,79,90,85,85,86,89,85,86,85,85,89,85,87,83,74,92,80,77,79,80,80,79,83,133

Foldseek 3Di:
DEWQAAEQPTDDAAAEAQEEADADEAEDEYDHPQHQYYAYDPAHFRYHHNYAYNYYYDYPDWDDHRQWTWDWDDDGRTIGTGIDGNDDDPDPDPDDDDDPDDDDDDDDDDDDDDDDDDQDDDDCVVVVVVVVVVVVVCPPVDDPCRPPPDPQDADPPPRDGDDDDDDDDDDDDDDDDDDPSPPDDDDD

pLDDT: mean 76.92, std 18.17, range [34.97, 98.31]

Radius of gyration: 30.08 Å; Cα contacts (8 Å, |Δi|>4): 244; chains: 1; bounding box: 38×75×95 Å

Sequence (188 aa):
MNSLLGADDSPVNKLIVTGDVQQGATNVSINDLGGHGAQTIEGVKIVDVGGTSWGRFVKTDRIVAGAYDYDLIKKGQSWYLTSNLINPEPAPEPIPEPIPEPESVPAPEPMPDPQPTKPSIVRPEGGSYTANLAAANNLFMMTLHDRLGETQYIDALTGQPEVTSLWLRQLGGRNAWRDGSGQQKNPE

Organism: Serratia plymuthica (NCBI:txid82996)

InterPro domains:
  IPR006315 Outer membrane autotransporter barrel domain [TIGR01414] (1-183)
  IPR011050 Pectin lyase fold/virulence factor [SSF51126] (2-83)
  IPR012332 Autotransporter, pectate lyase C-like domain superfamily [G3DSA:2.160.20.20] (1-88)
  IPR036709 Autotransporter beta-domain superfamily [G3DSA:2.40.128.130] (122-186)
  IPR043990 Autochaperone domain type 1 [PF18883] (1-72)
  IPR043990 Autochaperone domain type 1 [cd01344] (1-85)
  IPR050909 Bacterial Autotransporter Virulence Factors [PTHR12338] (12-184)